Protein AF-A0A960K3B7-F1 (afdb_monomer_lite)

Secondary structure (DSSP, 8-state):
--HHHHHHHHHHHHHHHHHHHHHHHHTT--S---PPP------------PPP---PPPPPPHHHHHHHHHHHHHHHTTPPPPSSPSS--SSPEEEEEEE--SSSPPEEEEEEESSHHHHHHHHHHHHHHHS-HHHHHHPPEEEEEEEEEPPPEE--TTS-----TTT-EEEEGGGTEEE-HHHHHHTT-B-TTS-B-HHHHHHHHHHTT-------S-TT-TT-EEEEEEEEEEEE-GGG-EEEEETTEE--SS--HHHHHHHHHHHHHHHHHH----

Foldseek 3Di:
DDPVVVVVVVVVVVVVVVVVVVVVVVVVPPPDDDDDDDDDDDPDPPPPPPADPPPFAPDQDQVRLLVLLVQLLCVLVVHDQDPDFDPFAPDKKKKWKWWDDDPDHIQIFIAIDSGPSRRSNRRSVVVSVPDDPVSSVPTWIKMWTWRDKADKDAQAQVLADPDPLLFWWKQQVVQRDIGDSCRCVVLVLAPPRRHGDVVSVVVSCVRNVPPRRPPDPGSSHHGRIMIIIGTFMWIQDPPSGIFTDDSNHGPDPDCDPVNVVVVVVVVVVVCVVPDDPD

Radius of gyration: 21.32 Å; chains: 1; bounding box: 54×49×57 Å

Sequence (278 aa):
MNRAQKRRLLVVVGAIFGLLVAARHIALRSQGPRFPGTSKSLAGSVSSAAPGPGELRPELTRERQTALLAAARAMLQGGPAPGPPSEESRDKELVFVSLSRLESTALVSRGEGKSLEGAIAAAVGELARRASPEEINRGLLKIDVLAWRGPMERFDAHGKSTIDRSLDGVELPDANLELLPEEILSRRLVDETGDLQSGRLRRYLEEGGRPVRQLRGNPSRSGSPFRRLRFVSFAEGLGGQAVRLYRGNPLEPEISTEALLAASQAGGDYLVRHQRSD

pLDDT: mean 79.07, std 20.34, range [32.47, 97.69]

Structure (mmCIF, N/CA/C/O backbone):
data_AF-A0A960K3B7-F1
#
_entry.id   AF-A0A960K3B7-F1
#
loop_
_atom_site.group_PDB
_atom_site.id
_atom_site.type_symbol
_atom_site.label_atom_id
_atom_site.label_alt_id
_atom_site.label_comp_id
_atom_site.label_asym_id
_atom_site.label_entity_id
_atom_site.label_seq_id
_atom_site.pdbx_PDB_ins_code
_atom_site.Cartn_x
_atom_site.Cartn_y
_atom_site.Cartn_z
_atom_site.occupancy
_atom_site.B_iso_or_equiv
_atom_site.auth_seq_id
_atom_site.auth_comp_id
_atom_site.auth_asym_id
_atom_site.auth_atom_id
_atom_site.pdbx_PDB_model_num
ATOM 1 N N . MET A 1 1 ? -35.407 -2.381 13.776 1.00 55.03 1 MET A N 1
ATOM 2 C CA . MET A 1 1 ? -34.202 -3.243 13.735 1.00 55.03 1 MET A CA 1
ATOM 3 C C . MET A 1 1 ? -33.279 -2.869 14.889 1.00 55.03 1 MET A C 1
ATOM 5 O O . MET A 1 1 ? -32.870 -1.712 14.964 1.00 55.03 1 MET A O 1
ATOM 9 N N . ASN A 1 2 ? -33.014 -3.789 15.823 1.00 66.12 2 ASN A N 1
ATOM 10 C CA . ASN A 1 2 ? -32.248 -3.466 17.037 1.00 66.12 2 ASN A CA 1
ATOM 11 C C . ASN A 1 2 ? -30.727 -3.363 16.748 1.00 66.12 2 ASN A C 1
ATOM 13 O O . ASN A 1 2 ? -30.253 -3.793 15.693 1.00 66.12 2 ASN A O 1
ATOM 17 N N . ARG A 1 3 ? -29.945 -2.783 17.675 1.00 58.53 3 ARG A N 1
ATOM 18 C CA . ARG A 1 3 ? -28.487 -2.576 17.511 1.00 58.53 3 ARG A CA 1
ATOM 19 C C . ARG A 1 3 ? -27.702 -3.865 17.206 1.00 58.53 3 ARG A C 1
ATOM 21 O O . ARG A 1 3 ? -26.745 -3.806 16.439 1.00 58.53 3 ARG A O 1
ATOM 28 N N . ALA A 1 4 ? -28.110 -5.015 17.738 1.00 52.84 4 ALA A N 1
ATOM 29 C CA . ALA A 1 4 ? -27.494 -6.311 17.453 1.00 52.84 4 ALA A CA 1
ATOM 30 C C . ALA A 1 4 ? -27.799 -6.798 16.023 1.00 52.84 4 ALA A C 1
ATOM 32 O O . ALA A 1 4 ? -26.915 -7.328 15.355 1.00 52.84 4 ALA A O 1
ATOM 33 N N . GLN A 1 5 ? -29.005 -6.536 15.508 1.00 46.25 5 GLN A N 1
ATOM 34 C CA . GLN A 1 5 ? -29.361 -6.828 14.113 1.00 46.25 5 GLN A CA 1
ATOM 35 C C . GLN A 1 5 ? -28.619 -5.910 13.126 1.00 46.25 5 GLN A C 1
ATOM 37 O O . GLN A 1 5 ? -28.144 -6.386 12.100 1.00 46.25 5 GLN A O 1
ATOM 42 N N . LYS A 1 6 ? -28.420 -4.623 13.462 1.00 48.81 6 LYS A N 1
ATOM 43 C CA . LYS A 1 6 ? -27.576 -3.705 12.667 1.00 48.81 6 LYS A CA 1
ATOM 44 C C . LYS A 1 6 ? -26.113 -4.154 12.611 1.00 48.81 6 LYS A C 1
ATOM 46 O O . LYS A 1 6 ? -25.511 -4.085 11.547 1.00 48.81 6 LYS A O 1
ATOM 51 N N . ARG A 1 7 ? -25.555 -4.654 13.721 1.00 48.31 7 ARG A N 1
ATOM 52 C CA . ARG A 1 7 ? -24.179 -5.182 13.754 1.00 48.31 7 ARG A CA 1
ATOM 53 C C . ARG A 1 7 ? -24.027 -6.475 12.952 1.00 48.31 7 ARG A C 1
ATOM 55 O O . ARG A 1 7 ? -23.064 -6.594 12.208 1.00 48.31 7 ARG A O 1
ATOM 62 N N . ARG A 1 8 ? -24.989 -7.402 13.030 1.00 42.69 8 ARG A N 1
ATOM 63 C CA . ARG A 1 8 ? -24.980 -8.625 12.205 1.00 42.69 8 ARG A CA 1
ATOM 64 C C . ARG A 1 8 ? -25.127 -8.321 10.709 1.00 42.69 8 ARG A C 1
ATOM 66 O O . ARG A 1 8 ? -24.427 -8.928 9.910 1.00 42.69 8 ARG A O 1
ATOM 73 N N . LEU A 1 9 ? -25.952 -7.338 10.338 1.00 36.31 9 LEU A N 1
ATOM 74 C CA . LEU A 1 9 ? -26.096 -6.910 8.943 1.00 36.31 9 LEU A CA 1
ATOM 75 C C . LEU A 1 9 ? -24.816 -6.241 8.406 1.00 36.31 9 LEU A C 1
ATOM 77 O O . LEU A 1 9 ? -24.422 -6.517 7.280 1.00 36.31 9 LEU A O 1
ATOM 81 N N . LEU A 1 10 ? -24.118 -5.435 9.218 1.00 41.84 10 LEU A N 1
ATOM 82 C CA . LEU A 1 10 ? -22.834 -4.833 8.826 1.00 41.84 10 LEU A CA 1
ATOM 83 C C . LEU A 1 10 ? -21.730 -5.887 8.607 1.00 41.84 10 LEU A C 1
ATOM 85 O O . LEU A 1 10 ? -20.922 -5.746 7.695 1.00 41.84 10 LEU A O 1
ATOM 89 N N . VAL A 1 11 ? -21.717 -6.953 9.418 1.00 43.09 11 VAL A N 1
ATOM 90 C CA . VAL A 1 11 ? -20.747 -8.061 9.311 1.00 43.09 11 VAL A CA 1
ATOM 91 C C . VAL A 1 11 ? -20.978 -8.891 8.044 1.00 43.09 11 VAL A C 1
ATOM 93 O O . VAL A 1 11 ? -20.020 -9.223 7.350 1.00 43.09 11 VAL A O 1
ATOM 96 N N . VAL A 1 12 ? -22.238 -9.165 7.690 1.00 38.00 12 VAL A N 1
ATOM 97 C CA . VAL A 1 12 ? -22.582 -9.878 6.447 1.00 38.00 12 VAL A CA 1
ATOM 98 C C . VAL A 1 12 ? -22.258 -9.025 5.214 1.00 38.00 12 VAL A C 1
ATOM 100 O O . VAL A 1 12 ? -21.708 -9.540 4.247 1.00 38.00 12 VAL A O 1
ATOM 103 N N . VAL A 1 13 ? -22.497 -7.710 5.261 1.00 40.38 13 VAL A N 1
ATOM 104 C CA . VAL A 1 13 ? -22.150 -6.796 4.157 1.00 40.38 13 VAL A CA 1
ATOM 105 C C . VAL A 1 13 ? -20.632 -6.645 3.994 1.00 40.38 13 VAL A C 1
ATOM 107 O O . VAL A 1 13 ? -20.163 -6.611 2.862 1.00 40.38 13 VAL A O 1
ATOM 110 N N . GLY A 1 14 ? -19.850 -6.633 5.081 1.00 36.66 14 GLY A N 1
ATOM 111 C CA . GLY A 1 14 ? -18.381 -6.563 5.029 1.00 36.66 14 GLY A CA 1
ATOM 112 C C . GLY A 1 14 ? -17.718 -7.814 4.436 1.00 36.66 14 GLY A C 1
ATOM 113 O O . GLY A 1 14 ? -16.828 -7.693 3.595 1.00 36.66 14 GLY A O 1
ATOM 114 N N . ALA A 1 15 ? -18.195 -9.012 4.797 1.00 37.97 15 ALA A N 1
ATOM 115 C CA . ALA A 1 15 ? -17.719 -10.272 4.214 1.00 37.97 15 ALA A CA 1
ATOM 116 C C . ALA A 1 15 ? -18.119 -10.416 2.731 1.00 37.97 15 ALA A C 1
ATOM 118 O O . ALA A 1 15 ? -17.329 -10.876 1.908 1.00 37.97 15 ALA A O 1
ATOM 119 N N . ILE A 1 16 ? -19.314 -9.940 2.362 1.00 39.06 16 ILE A N 1
ATOM 120 C CA . ILE A 1 16 ? -19.772 -9.890 0.967 1.00 39.06 16 ILE A CA 1
ATOM 121 C C . ILE A 1 16 ? -19.005 -8.825 0.158 1.00 39.06 16 ILE A C 1
ATOM 123 O O . ILE A 1 16 ? -18.795 -9.022 -1.035 1.00 39.06 16 ILE A O 1
ATOM 127 N N . PHE A 1 17 ? -18.515 -7.740 0.770 1.00 40.12 17 PHE A N 1
ATOM 128 C CA . PHE A 1 17 ? -17.719 -6.713 0.079 1.00 40.12 17 PHE A CA 1
ATOM 129 C C . PHE A 1 17 ? -16.316 -7.202 -0.309 1.00 40.12 17 PHE A C 1
ATOM 131 O O . PHE A 1 17 ? -15.866 -6.923 -1.421 1.00 40.12 17 PHE A O 1
ATOM 138 N N . GLY A 1 18 ? -15.660 -7.996 0.550 1.00 38.72 18 GLY A N 1
ATOM 139 C CA . GLY A 1 18 ? -14.419 -8.700 0.195 1.00 38.72 18 GLY A CA 1
ATOM 140 C C . GLY A 1 18 ? -14.616 -9.666 -0.982 1.00 38.72 18 GLY A C 1
ATOM 141 O O . GLY A 1 18 ? -13.782 -9.729 -1.884 1.00 38.72 18 GLY A O 1
ATOM 142 N N . LEU A 1 19 ? -15.778 -10.330 -1.038 1.00 37.44 19 LEU A N 1
ATOM 143 C CA . LEU A 1 19 ? -16.153 -11.216 -2.143 1.00 37.44 19 LEU A CA 1
ATOM 144 C C . LEU A 1 19 ? -16.575 -10.462 -3.422 1.00 37.44 19 LEU A C 1
ATOM 146 O O . LEU A 1 19 ? -16.294 -10.927 -4.521 1.00 37.44 19 LEU A O 1
ATOM 150 N N . LEU A 1 20 ? -17.228 -9.297 -3.322 1.00 35.88 20 LEU A N 1
ATOM 151 C CA . LEU A 1 20 ? -17.727 -8.524 -4.473 1.00 35.88 20 LEU A CA 1
ATOM 152 C C . LEU A 1 20 ? -16.627 -7.747 -5.203 1.00 35.88 20 LEU A C 1
ATOM 154 O O . LEU A 1 20 ? -16.689 -7.621 -6.428 1.00 35.88 20 LEU A O 1
ATOM 158 N N . VAL A 1 21 ? -15.596 -7.280 -4.491 1.00 41.66 21 VAL A N 1
ATOM 159 C CA . VAL A 1 21 ? -14.399 -6.699 -5.124 1.00 41.66 21 VAL A CA 1
ATOM 160 C C . VAL A 1 21 ? -13.637 -7.772 -5.922 1.00 41.66 21 VAL A C 1
ATOM 162 O O . VAL A 1 21 ? -13.130 -7.479 -7.005 1.00 41.66 21 VAL A O 1
ATOM 165 N N . ALA A 1 22 ? -13.662 -9.035 -5.477 1.00 40.03 22 ALA A N 1
ATOM 166 C CA . ALA A 1 22 ? -13.150 -10.172 -6.244 1.00 40.03 22 ALA A CA 1
ATOM 167 C C . ALA A 1 22 ? -14.099 -10.611 -7.388 1.00 40.03 22 ALA A C 1
ATOM 169 O O . ALA A 1 22 ? -13.647 -10.874 -8.505 1.00 40.03 22 ALA A O 1
ATOM 170 N N . ALA A 1 23 ? -15.420 -10.628 -7.172 1.00 34.97 23 ALA A N 1
ATOM 171 C CA . ALA A 1 23 ? -16.406 -11.124 -8.142 1.00 34.97 23 ALA A CA 1
ATOM 172 C C . ALA A 1 23 ? -16.671 -10.166 -9.320 1.00 34.97 23 ALA A C 1
ATOM 174 O O . ALA A 1 23 ? -16.889 -10.622 -10.447 1.00 34.97 23 ALA A O 1
ATOM 175 N N . ARG A 1 24 ? -16.574 -8.839 -9.126 1.00 35.66 24 ARG A N 1
ATOM 176 C CA . ARG A 1 24 ? -16.707 -7.862 -10.229 1.00 35.66 24 ARG A CA 1
ATOM 177 C C . ARG A 1 24 ? -15.570 -7.982 -11.256 1.00 35.66 24 ARG A C 1
ATOM 179 O O . ARG A 1 24 ? -15.756 -7.619 -12.416 1.00 35.66 24 ARG A O 1
ATOM 186 N N . HIS A 1 25 ? -14.426 -8.553 -10.871 1.00 41.19 25 HIS A N 1
ATOM 187 C CA . HIS A 1 25 ? -13.336 -8.873 -11.796 1.00 41.19 25 HIS A CA 1
ATOM 188 C C . HIS A 1 25 ? -13.533 -10.186 -12.571 1.00 41.19 25 HIS A C 1
ATOM 190 O O . HIS A 1 25 ? -12.964 -10.325 -13.655 1.00 41.19 25 HIS A O 1
ATOM 196 N N . ILE A 1 26 ? -14.367 -11.107 -12.079 1.00 40.50 26 ILE A N 1
ATOM 197 C CA . ILE A 1 26 ? -14.661 -12.388 -12.743 1.00 40.50 26 ILE A CA 1
ATOM 198 C C . ILE A 1 26 ? -15.791 -12.227 -13.779 1.00 40.50 26 ILE A C 1
ATOM 200 O O . ILE A 1 26 ? -15.719 -12.802 -14.864 1.00 40.50 26 ILE A O 1
ATOM 204 N N . ALA A 1 27 ? -16.784 -11.370 -13.517 1.00 32.47 27 ALA A N 1
ATOM 205 C CA . ALA A 1 27 ? -17.956 -11.200 -14.388 1.00 32.47 27 ALA A CA 1
ATOM 206 C C . ALA A 1 27 ? -17.693 -10.473 -15.731 1.00 32.47 27 ALA A C 1
ATOM 208 O O . ALA A 1 27 ? -18.547 -10.489 -16.611 1.00 32.47 27 ALA A O 1
ATOM 209 N N . LEU A 1 28 ? -16.514 -9.872 -15.935 1.00 37.41 28 LEU A N 1
ATOM 210 C CA . LEU A 1 28 ? -16.134 -9.196 -17.192 1.00 37.41 28 LEU A CA 1
ATOM 211 C C . LEU A 1 28 ? -15.328 -10.088 -18.164 1.00 37.41 28 LEU A C 1
ATOM 213 O O . LEU A 1 28 ? -14.715 -9.577 -19.100 1.00 37.41 28 LEU A O 1
ATOM 217 N N . ARG A 1 29 ? -15.307 -11.414 -17.960 1.00 44.06 29 ARG A N 1
ATOM 218 C CA . ARG A 1 29 ? -14.532 -12.377 -18.776 1.00 44.06 29 ARG A CA 1
ATOM 219 C C . ARG A 1 29 ? -15.359 -13.366 -19.617 1.00 44.06 29 ARG A C 1
ATOM 221 O O . ARG A 1 29 ? -14.792 -14.318 -20.138 1.00 44.06 29 ARG A O 1
ATOM 228 N N . SER A 1 30 ? -16.658 -13.147 -19.826 1.00 36.25 30 SER A N 1
ATOM 229 C CA . SER A 1 30 ? -17.507 -14.081 -20.597 1.00 36.25 30 SER A CA 1
ATOM 230 C C . SER A 1 30 ? -17.520 -13.886 -22.123 1.00 36.25 30 SER A C 1
ATOM 232 O O . SER A 1 30 ? -18.316 -14.525 -22.805 1.00 36.25 30 SER A O 1
ATOM 234 N N . GLN A 1 31 ? -16.622 -13.083 -22.701 1.00 37.97 31 GLN A N 1
ATOM 235 C CA . GLN A 1 31 ? -16.378 -13.104 -24.149 1.00 37.97 31 GLN A CA 1
ATOM 236 C C . GLN A 1 31 ? -15.000 -13.704 -24.425 1.00 37.97 31 GLN A C 1
ATOM 238 O O . GLN A 1 31 ? -13.977 -13.023 -24.384 1.00 37.97 31 GLN A O 1
ATOM 243 N N . GLY A 1 32 ? -14.987 -15.022 -24.635 1.00 37.00 32 GLY A N 1
ATOM 244 C CA . GLY A 1 32 ? -13.781 -15.773 -24.960 1.00 37.00 32 GLY A CA 1
ATOM 245 C C . GLY A 1 32 ? -13.242 -15.391 -26.345 1.00 37.00 32 GLY A C 1
ATOM 246 O O . GLY A 1 32 ? -14.011 -15.379 -27.309 1.00 37.00 32 GLY A O 1
ATOM 247 N N . PRO A 1 33 ? -11.940 -15.102 -26.491 1.00 39.31 33 PRO A N 1
ATOM 248 C CA . PRO A 1 33 ? -11.332 -14.996 -27.806 1.00 39.31 33 PRO A CA 1
ATOM 249 C C . PRO A 1 33 ? -11.226 -16.391 -28.439 1.00 39.31 33 PRO A C 1
ATOM 251 O O . PRO A 1 33 ? -10.745 -17.343 -27.823 1.00 39.31 33 PRO A O 1
ATOM 254 N N . ARG A 1 34 ? -11.665 -16.509 -29.697 1.00 42.19 34 ARG A N 1
ATOM 255 C CA . ARG A 1 34 ? -11.316 -17.641 -30.564 1.00 42.19 34 ARG A CA 1
ATOM 256 C C . ARG A 1 34 ? -9.827 -17.529 -30.893 1.00 42.19 34 ARG A C 1
ATOM 258 O O . ARG A 1 34 ? -9.431 -16.604 -31.596 1.00 42.19 34 ARG A O 1
ATOM 265 N N . PHE A 1 35 ? -9.015 -18.452 -30.388 1.00 37.59 35 PHE A N 1
ATOM 266 C CA . PHE A 1 35 ? -7.605 -18.565 -30.755 1.00 37.59 35 PHE A CA 1
ATOM 267 C C . PHE A 1 35 ? -7.469 -19.382 -32.049 1.00 37.59 35 PHE A C 1
ATOM 269 O O . PHE A 1 35 ? -7.794 -20.571 -32.032 1.00 37.59 35 PHE A O 1
ATOM 276 N N . PRO A 1 36 ? -6.975 -18.817 -33.166 1.00 43.59 36 PRO A N 1
ATOM 277 C CA . PRO A 1 36 ? -6.388 -19.631 -34.216 1.00 43.59 36 PRO A CA 1
ATOM 278 C C . PRO A 1 36 ? -5.021 -20.126 -33.727 1.00 43.59 36 PRO A C 1
ATOM 280 O O . PRO A 1 36 ? -4.175 -19.351 -33.277 1.00 43.59 36 PRO A O 1
ATOM 283 N N . GLY A 1 37 ? -4.842 -21.444 -33.751 1.00 47.22 37 GLY A N 1
ATOM 284 C CA . GLY A 1 37 ? -3.639 -22.101 -33.270 1.00 47.22 37 GLY A CA 1
ATOM 285 C C . GLY A 1 37 ? -2.428 -21.854 -34.164 1.00 47.22 37 GLY A C 1
ATOM 286 O O . GLY A 1 37 ? -2.494 -22.064 -35.366 1.00 47.22 37 GLY A O 1
ATOM 287 N N . THR A 1 38 ? -1.309 -21.508 -33.529 1.00 40.00 38 THR A N 1
ATOM 288 C CA . THR A 1 38 ? 0.027 -22.038 -33.840 1.00 40.00 38 THR A CA 1
ATOM 289 C C . THR A 1 38 ? 0.879 -21.895 -32.578 1.00 40.00 38 THR A C 1
ATOM 291 O O . THR A 1 38 ? 1.380 -20.812 -32.275 1.00 40.00 38 THR A O 1
ATOM 294 N N . SER A 1 39 ? 1.022 -22.974 -31.807 1.00 37.66 39 SER A N 1
ATOM 295 C CA . SER A 1 39 ? 1.924 -23.028 -30.656 1.00 37.66 39 SER A CA 1
ATOM 296 C C . SER A 1 39 ? 3.370 -23.134 -31.147 1.00 37.66 39 SER A C 1
ATOM 298 O O . SER A 1 39 ? 3.862 -24.224 -31.433 1.00 37.66 39 SER A O 1
ATOM 300 N N . LYS A 1 40 ? 4.074 -22.004 -31.252 1.00 42.03 40 LYS A N 1
ATOM 301 C CA . LYS A 1 40 ? 5.541 -22.023 -31.239 1.00 42.03 40 LYS A CA 1
ATOM 302 C C . LYS A 1 40 ? 5.980 -22.202 -29.789 1.00 42.03 40 LYS A C 1
ATOM 304 O O . LYS A 1 40 ? 5.694 -21.347 -28.955 1.00 42.03 40 LYS A O 1
ATOM 309 N N . SER A 1 41 ? 6.646 -23.316 -29.488 1.00 39.03 41 SER A N 1
ATOM 310 C CA . SER A 1 41 ? 7.243 -23.562 -28.177 1.00 39.03 41 SER A CA 1
ATOM 311 C C . SER A 1 41 ? 8.369 -22.552 -27.938 1.00 39.03 41 SER A C 1
ATOM 313 O O . SER A 1 41 ? 9.478 -22.702 -28.451 1.00 39.03 41 SER A O 1
ATOM 315 N N . LEU A 1 42 ? 8.087 -21.499 -27.176 1.00 40.69 42 LEU A N 1
ATOM 316 C CA . LEU A 1 42 ? 9.123 -20.647 -26.609 1.00 40.69 42 LEU A CA 1
ATOM 317 C C . LEU A 1 42 ? 9.674 -21.360 -25.374 1.00 40.69 42 LEU A C 1
ATOM 319 O O . LEU A 1 42 ? 9.090 -21.304 -24.295 1.00 40.69 42 LEU A O 1
ATOM 323 N N . ALA A 1 43 ? 10.800 -22.046 -25.556 1.00 34.94 43 ALA A N 1
ATOM 324 C CA . ALA A 1 43 ? 11.664 -22.490 -24.471 1.00 34.94 43 ALA A CA 1
ATOM 325 C C . ALA A 1 43 ? 12.349 -21.260 -23.849 1.00 34.94 43 ALA A C 1
ATOM 327 O O . ALA A 1 43 ? 13.518 -20.981 -24.094 1.00 34.94 43 ALA A O 1
ATOM 328 N N . GLY A 1 44 ? 11.585 -20.467 -23.099 1.00 34.78 44 GLY A N 1
ATOM 329 C CA . GLY A 1 44 ? 12.127 -19.464 -22.193 1.00 34.78 44 GLY A CA 1
ATOM 330 C C . GLY A 1 44 ? 12.356 -20.131 -20.847 1.00 34.78 44 GLY A C 1
ATOM 331 O O . GLY A 1 44 ? 11.389 -20.493 -20.178 1.00 34.78 44 GLY A O 1
ATOM 332 N N . SER A 1 45 ? 13.614 -20.325 -20.451 1.00 32.62 45 SER A N 1
ATOM 333 C CA . SER A 1 45 ? 13.927 -20.713 -19.080 1.00 32.62 45 SER A CA 1
ATOM 334 C C . SER A 1 45 ? 13.498 -19.571 -18.158 1.00 32.62 45 SER A C 1
ATOM 336 O O . SER A 1 45 ? 14.138 -18.525 -18.062 1.00 32.62 45 SER A O 1
ATOM 338 N N . VAL A 1 46 ? 12.359 -19.747 -17.490 1.00 34.66 46 VAL A N 1
ATOM 339 C CA . VAL A 1 46 ? 11.954 -18.869 -16.395 1.00 34.66 46 VAL A CA 1
ATOM 340 C C . VAL A 1 46 ? 12.869 -19.212 -15.228 1.00 34.66 46 VAL A C 1
ATOM 342 O O . VAL A 1 46 ? 12.597 -20.115 -14.442 1.00 34.66 46 VAL A O 1
ATOM 345 N N . SER A 1 47 ? 14.011 -18.531 -15.158 1.00 33.59 47 SER A N 1
ATOM 346 C CA . SER A 1 47 ? 14.873 -18.567 -13.984 1.00 33.59 47 SER A CA 1
ATOM 347 C C . SER A 1 47 ? 14.149 -17.834 -12.857 1.00 33.59 47 SER A C 1
ATOM 349 O O . SER A 1 47 ? 14.267 -16.618 -12.703 1.00 33.59 47 SER A O 1
ATOM 351 N N . SER A 1 48 ? 13.355 -18.567 -12.073 1.00 40.28 48 SER A N 1
ATOM 352 C CA . SER A 1 48 ?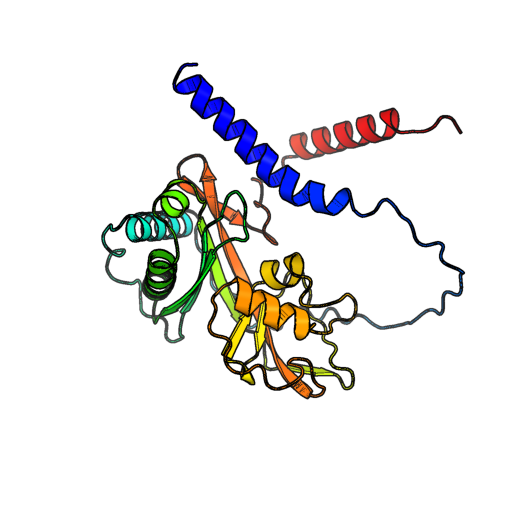 12.879 -18.113 -10.768 1.00 40.28 48 SER A CA 1
ATOM 353 C C . SER A 1 48 ? 14.054 -18.164 -9.790 1.00 40.28 48 SER A C 1
ATOM 355 O O . SER A 1 48 ? 14.098 -18.999 -8.886 1.00 40.28 48 SER A O 1
ATOM 357 N N . ALA A 1 49 ? 15.064 -17.322 -10.005 1.00 41.16 49 ALA A N 1
ATOM 358 C CA . ALA A 1 49 ? 16.122 -17.157 -9.027 1.00 41.16 49 ALA A CA 1
ATOM 359 C C . ALA A 1 49 ? 15.459 -16.679 -7.730 1.00 41.16 49 ALA A C 1
ATOM 361 O O . ALA A 1 49 ? 14.899 -15.579 -7.671 1.00 41.16 49 ALA A O 1
ATOM 362 N N . ALA A 1 50 ? 15.462 -17.548 -6.716 1.00 42.47 50 ALA A N 1
ATOM 363 C CA . ALA A 1 50 ? 15.070 -17.181 -5.369 1.00 42.47 50 ALA A CA 1
ATOM 364 C C . ALA A 1 50 ? 15.849 -15.910 -4.987 1.00 42.47 50 ALA A C 1
ATOM 366 O O . ALA A 1 50 ? 17.031 -15.802 -5.331 1.00 42.47 50 ALA A O 1
ATOM 367 N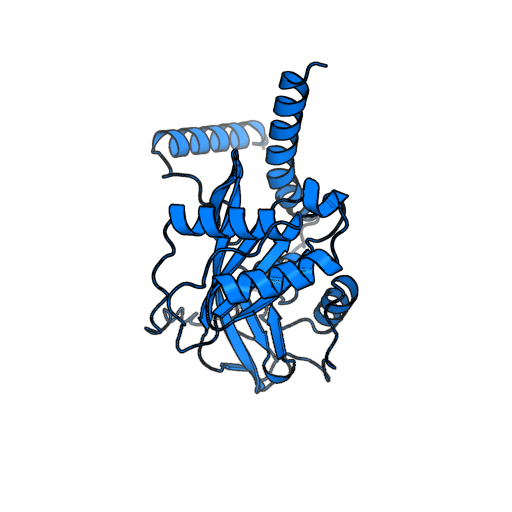 N . PRO A 1 51 ? 15.200 -14.919 -4.355 1.00 47.91 51 PRO A N 1
ATOM 368 C CA . PRO A 1 51 ? 15.880 -13.693 -3.963 1.00 47.91 51 PRO A CA 1
ATOM 369 C C . PRO A 1 51 ? 17.133 -14.056 -3.162 1.00 47.91 51 PRO A C 1
ATOM 371 O O . PRO A 1 51 ? 17.071 -14.881 -2.250 1.00 47.91 51 PRO A O 1
ATOM 374 N N . GLY A 1 52 ? 18.268 -13.455 -3.527 1.00 46.97 52 GLY A N 1
ATOM 375 C CA . GLY A 1 52 ? 19.480 -13.542 -2.719 1.00 46.97 52 GLY A CA 1
ATOM 376 C C . GLY A 1 52 ? 19.203 -13.073 -1.283 1.00 46.97 52 GLY A C 1
ATOM 377 O O . GLY A 1 52 ? 18.203 -12.386 -1.050 1.00 46.97 52 GLY A O 1
ATOM 378 N N . PRO A 1 53 ? 20.070 -13.422 -0.322 1.00 43.78 53 PRO A N 1
ATOM 379 C CA . PRO A 1 53 ? 19.862 -13.201 1.105 1.00 43.78 53 PRO A CA 1
ATOM 380 C C . PRO A 1 53 ? 20.061 -11.723 1.477 1.00 43.78 53 PRO A C 1
ATOM 382 O O . PRO A 1 53 ? 20.929 -11.373 2.266 1.00 43.78 53 PRO A O 1
ATOM 385 N N . GLY A 1 54 ? 19.273 -10.821 0.892 1.00 55.72 54 GLY A N 1
ATOM 386 C CA . GLY A 1 54 ? 18.935 -9.594 1.594 1.00 55.72 54 GLY A CA 1
ATOM 387 C C . GLY A 1 54 ? 18.079 -10.026 2.772 1.00 55.72 54 GLY A C 1
ATOM 388 O O . GLY A 1 54 ? 17.024 -10.620 2.548 1.00 55.72 54 GLY A O 1
ATOM 389 N N . GLU A 1 55 ? 18.569 -9.819 3.993 1.00 59.44 55 GLU A N 1
ATOM 390 C CA . GLU A 1 55 ? 17.866 -10.207 5.213 1.00 59.44 55 GLU A CA 1
ATOM 391 C C . GLU A 1 55 ? 16.450 -9.633 5.168 1.00 59.44 55 GLU A C 1
ATOM 393 O O . GLU A 1 55 ? 16.237 -8.420 5.215 1.00 59.44 55 GLU A O 1
ATOM 398 N N . LEU A 1 56 ? 15.468 -10.521 4.986 1.00 65.94 56 LEU A N 1
ATOM 399 C CA . LEU A 1 56 ? 14.073 -10.161 5.161 1.00 65.94 56 LEU A CA 1
ATOM 400 C C . LEU A 1 56 ? 13.946 -9.632 6.580 1.00 65.94 56 LEU A C 1
ATOM 402 O O . LEU A 1 56 ? 14.415 -10.272 7.525 1.00 65.94 56 LEU A O 1
ATOM 406 N N . ARG A 1 57 ? 13.326 -8.460 6.717 1.00 73.19 57 ARG A N 1
ATOM 407 C CA . ARG A 1 57 ? 13.078 -7.870 8.028 1.00 73.19 57 ARG A CA 1
ATOM 408 C C . ARG A 1 57 ? 12.482 -8.926 8.975 1.00 73.19 57 ARG A C 1
ATOM 410 O O . ARG A 1 57 ? 11.585 -9.658 8.540 1.00 73.19 57 ARG A O 1
ATOM 417 N N . PRO A 1 58 ? 12.917 -8.977 10.251 1.00 71.00 58 PRO A N 1
ATOM 418 C CA . PRO A 1 58 ? 12.283 -9.818 11.254 1.00 71.00 58 PRO A CA 1
ATOM 419 C C . PRO A 1 58 ? 10.768 -9.633 11.234 1.00 71.00 58 PRO A C 1
ATOM 421 O O . PRO A 1 58 ? 10.258 -8.512 11.128 1.00 71.00 58 PRO A O 1
ATOM 424 N N . GLU A 1 59 ? 10.052 -10.747 11.300 1.00 80.75 59 GLU A N 1
ATOM 425 C CA . GLU A 1 59 ? 8.602 -10.754 11.210 1.00 80.75 59 GLU A CA 1
ATOM 426 C C . GLU A 1 59 ? 7.988 -9.968 12.380 1.00 80.75 59 GLU A C 1
ATOM 428 O O . GLU A 1 59 ? 8.298 -10.202 13.548 1.00 80.75 59 GLU A O 1
ATOM 433 N N . LEU A 1 60 ? 7.116 -9.004 12.071 1.00 89.25 60 LEU A N 1
ATOM 434 C CA . LEU A 1 60 ? 6.384 -8.258 13.095 1.00 89.25 60 LEU A CA 1
ATOM 435 C C . LEU A 1 60 ? 5.407 -9.204 13.798 1.00 89.25 60 LEU A C 1
ATOM 437 O O . LEU A 1 60 ? 4.544 -9.780 13.132 1.00 89.25 60 LEU A O 1
ATOM 441 N N . THR A 1 61 ? 5.487 -9.314 15.127 1.00 91.62 61 THR A N 1
ATOM 442 C CA . THR A 1 61 ? 4.533 -10.124 15.900 1.00 91.62 61 THR A CA 1
ATOM 443 C C . THR A 1 61 ? 3.107 -9.589 15.759 1.00 91.62 61 THR A C 1
ATOM 445 O O . THR A 1 61 ? 2.885 -8.409 15.463 1.00 91.62 61 THR A O 1
ATOM 448 N N . ARG A 1 62 ? 2.108 -10.446 15.987 1.00 90.44 62 ARG A N 1
ATOM 449 C CA . ARG A 1 62 ? 0.693 -10.067 15.861 1.00 90.44 62 ARG A CA 1
ATOM 450 C C . ARG A 1 62 ? 0.296 -8.972 16.854 1.00 90.44 62 ARG A C 1
ATOM 452 O O . ARG A 1 62 ? -0.467 -8.069 16.506 1.00 90.44 62 ARG A O 1
ATOM 459 N N . GLU A 1 63 ? 0.832 -9.024 18.068 1.00 92.38 63 GLU A N 1
ATOM 460 C CA . GLU A 1 63 ? 0.616 -8.025 19.119 1.00 92.38 63 GLU A CA 1
ATOM 461 C C . GLU A 1 63 ? 1.134 -6.667 18.651 1.00 92.38 63 GLU A C 1
ATOM 463 O O . GLU A 1 63 ? 0.438 -5.655 18.755 1.00 92.38 63 GLU A O 1
ATOM 468 N N . ARG A 1 64 ? 2.330 -6.654 18.048 1.00 93.12 64 ARG A N 1
ATOM 469 C CA . ARG A 1 64 ? 2.938 -5.440 17.512 1.00 93.12 64 ARG A CA 1
ATOM 470 C C . ARG A 1 64 ? 2.146 -4.882 16.335 1.00 93.12 64 ARG A C 1
ATOM 472 O O . ARG A 1 64 ? 1.864 -3.690 16.322 1.00 93.12 64 ARG A O 1
ATOM 479 N N . GLN A 1 65 ? 1.739 -5.719 15.382 1.00 94.62 65 GLN A N 1
ATOM 480 C CA . GLN A 1 65 ? 0.883 -5.303 14.261 1.00 94.62 65 GLN A CA 1
ATOM 481 C C . GLN A 1 65 ? -0.431 -4.679 14.756 1.00 94.62 65 GLN A C 1
ATOM 483 O O . GLN A 1 65 ? -0.847 -3.625 14.274 1.00 94.62 65 GLN A O 1
ATOM 488 N N . THR A 1 66 ? -1.056 -5.296 15.762 1.00 94.69 66 THR A N 1
ATOM 489 C CA . THR A 1 66 ? -2.306 -4.812 16.367 1.00 94.69 66 THR A CA 1
ATOM 490 C C . THR A 1 66 ? -2.102 -3.464 17.057 1.00 94.69 66 THR A C 1
ATOM 492 O O . THR A 1 66 ? -2.897 -2.548 16.856 1.00 94.69 66 THR A O 1
ATOM 495 N N . ALA A 1 67 ? -1.004 -3.298 17.801 1.00 94.44 67 ALA A N 1
ATOM 496 C CA . ALA A 1 67 ? -0.658 -2.027 18.433 1.00 94.44 67 ALA A CA 1
ATOM 497 C C . ALA A 1 67 ? -0.431 -0.903 17.406 1.00 94.44 67 ALA A C 1
ATOM 499 O O . ALA A 1 67 ? -0.897 0.217 17.608 1.00 94.44 67 ALA A O 1
ATOM 500 N N . LEU A 1 68 ? 0.234 -1.199 16.283 1.00 95.00 68 LEU A N 1
ATOM 501 C CA . LEU A 1 68 ? 0.478 -0.228 15.211 1.00 95.00 68 LEU A CA 1
ATOM 502 C C . LEU A 1 68 ? -0.822 0.197 14.511 1.00 95.00 68 LEU A C 1
ATOM 504 O O . LEU A 1 68 ? -1.007 1.387 14.258 1.00 95.00 68 LEU A O 1
ATOM 508 N N . LEU A 1 69 ? -1.743 -0.739 14.246 1.00 96.38 69 LEU A N 1
ATOM 509 C CA . LEU A 1 69 ? -3.072 -0.411 13.712 1.00 96.38 69 LEU A CA 1
ATOM 510 C C . LEU A 1 69 ? -3.875 0.451 14.687 1.00 96.38 69 LEU A C 1
ATOM 512 O O . LEU A 1 69 ? -4.431 1.470 14.282 1.00 96.38 69 LEU A O 1
ATOM 516 N N . ALA A 1 70 ? -3.903 0.078 15.969 1.00 95.38 70 ALA A N 1
ATOM 517 C CA . ALA A 1 70 ? -4.608 0.836 16.997 1.00 95.38 70 ALA A CA 1
ATOM 518 C C . ALA A 1 70 ? -4.055 2.266 17.129 1.00 95.38 70 ALA A C 1
ATOM 520 O O . ALA A 1 70 ? -4.828 3.221 17.213 1.00 95.38 70 ALA A O 1
ATOM 521 N N . ALA A 1 71 ? -2.730 2.428 17.077 1.00 95.50 71 ALA A N 1
ATOM 522 C CA . ALA A 1 71 ? -2.083 3.735 17.081 1.00 95.50 71 ALA A CA 1
ATOM 523 C C . ALA A 1 71 ? -2.444 4.562 15.838 1.00 95.50 71 ALA A C 1
ATOM 525 O O . ALA A 1 71 ? -2.869 5.709 15.967 1.00 95.50 71 ALA A O 1
ATOM 526 N N . ALA A 1 72 ? -2.340 3.980 14.638 1.00 96.81 72 ALA A N 1
ATOM 527 C CA . ALA A 1 72 ? -2.709 4.656 13.395 1.00 96.81 72 ALA A CA 1
ATOM 528 C C . ALA A 1 72 ? -4.181 5.101 13.401 1.00 96.81 72 ALA A C 1
ATOM 530 O O . ALA A 1 72 ? -4.503 6.223 13.002 1.00 96.81 72 ALA A O 1
ATOM 531 N N . ARG A 1 73 ? -5.072 4.244 13.913 1.00 96.88 73 ARG A N 1
ATOM 532 C CA . ARG A 1 73 ? -6.496 4.537 14.089 1.00 96.88 73 ARG A CA 1
ATOM 533 C C . ARG A 1 73 ? -6.727 5.702 15.045 1.00 96.88 73 ARG A C 1
ATOM 535 O O . ARG A 1 73 ? -7.465 6.621 14.694 1.00 96.88 73 ARG A O 1
ATOM 542 N N . ALA A 1 74 ? -6.096 5.677 16.218 1.00 95.75 74 ALA A N 1
ATOM 543 C CA . ALA A 1 74 ? -6.213 6.743 17.207 1.00 95.75 74 ALA A CA 1
ATOM 544 C C . ALA A 1 74 ? -5.744 8.086 16.630 1.00 95.75 74 ALA A C 1
ATOM 546 O O . ALA A 1 74 ? -6.455 9.081 16.743 1.00 95.75 74 ALA A O 1
ATOM 547 N N . MET A 1 75 ? -4.607 8.101 15.931 1.00 96.56 75 MET A N 1
ATOM 548 C CA . MET A 1 75 ? -4.077 9.297 15.273 1.00 96.56 75 MET A CA 1
ATOM 549 C C . MET A 1 75 ? -5.016 9.858 14.198 1.00 96.56 75 MET A C 1
ATOM 551 O O . MET A 1 75 ? -5.245 11.065 14.156 1.00 96.56 75 MET A O 1
ATOM 555 N N . LEU A 1 76 ? -5.599 9.004 13.348 1.00 96.56 76 LEU A N 1
ATOM 556 C CA . LEU A 1 76 ? -6.588 9.445 12.354 1.00 96.56 76 LEU A CA 1
ATOM 557 C C . LEU A 1 76 ? -7.823 10.079 13.000 1.00 96.56 76 LEU A C 1
ATOM 559 O O . LEU A 1 76 ? -8.441 10.959 12.411 1.00 96.56 76 LEU A O 1
ATOM 563 N N . GLN A 1 77 ? -8.175 9.651 14.211 1.00 96.19 77 GLN A N 1
ATOM 564 C CA . GLN A 1 77 ? -9.285 10.198 14.991 1.00 96.19 77 GLN A CA 1
ATOM 565 C C . GLN A 1 77 ? -8.895 11.442 15.813 1.00 96.19 77 GLN A C 1
ATOM 567 O O . GLN A 1 77 ? -9.684 11.897 16.638 1.00 96.19 77 GLN A O 1
ATOM 572 N N . GLY A 1 78 ? -7.700 12.005 15.596 1.00 95.50 78 GLY A N 1
ATOM 573 C CA . GLY A 1 78 ? -7.199 13.180 16.318 1.00 95.50 78 GLY A CA 1
ATOM 574 C C . GLY A 1 78 ? -6.612 12.869 17.699 1.00 95.50 78 GLY A C 1
ATOM 575 O O . GLY A 1 78 ? -6.346 13.787 18.472 1.00 95.50 78 GLY A O 1
ATOM 576 N N . GLY A 1 79 ? -6.420 11.589 18.022 1.00 94.31 79 GLY A N 1
ATOM 577 C CA . GLY A 1 79 ? -5.719 11.148 19.221 1.00 94.31 79 GLY A CA 1
ATOM 578 C C . GLY A 1 79 ? -4.211 11.425 19.160 1.00 94.31 79 GLY A C 1
ATOM 579 O O . GLY A 1 79 ? -3.675 11.787 18.108 1.00 94.31 79 GLY A O 1
ATOM 580 N N . PRO A 1 80 ? -3.506 11.255 20.292 1.00 89.75 80 PRO A N 1
ATOM 581 C CA . PRO A 1 80 ? -2.065 11.452 20.339 1.00 89.75 80 PRO A CA 1
ATOM 582 C C . PRO A 1 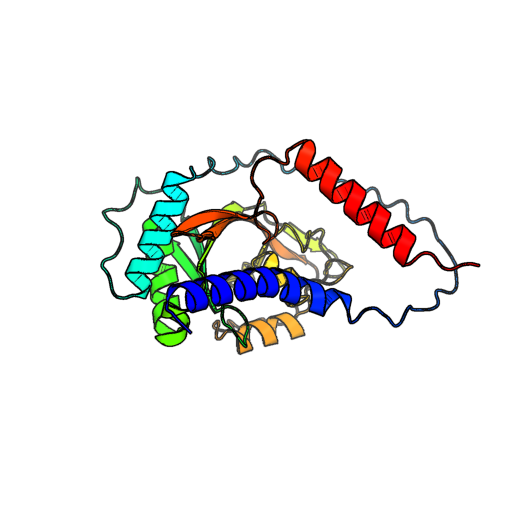80 ? -1.344 10.455 19.425 1.00 89.75 80 PRO A C 1
ATOM 584 O O . PRO A 1 80 ? -1.813 9.336 19.195 1.00 89.75 80 PRO A O 1
ATOM 587 N N . ALA A 1 81 ? -0.172 10.860 18.935 1.00 78.25 81 ALA A N 1
ATOM 588 C CA . ALA A 1 81 ? 0.760 9.932 18.311 1.00 78.25 81 ALA A CA 1
ATOM 589 C C . ALA A 1 81 ? 1.107 8.797 19.294 1.00 78.25 81 ALA A C 1
ATOM 591 O O . ALA A 1 81 ? 1.060 9.016 20.512 1.00 78.25 81 ALA A O 1
ATOM 592 N N . PRO A 1 82 ? 1.445 7.590 18.801 1.00 73.00 82 PRO A N 1
ATOM 593 C CA . PRO A 1 82 ? 1.965 6.537 19.662 1.00 73.00 82 PRO A CA 1
ATOM 594 C C . PRO A 1 82 ? 3.127 7.059 20.515 1.00 73.00 82 PRO A C 1
ATOM 596 O O . PRO A 1 82 ? 3.779 8.044 20.159 1.00 73.00 82 PRO A O 1
ATOM 599 N N . GLY A 1 83 ? 3.352 6.391 21.653 1.00 66.38 83 GLY A N 1
ATOM 600 C CA . GLY A 1 83 ? 4.451 6.683 22.575 1.00 66.38 83 GLY A CA 1
ATOM 601 C C . GLY A 1 83 ? 5.827 6.704 21.892 1.00 66.38 83 GLY A C 1
ATOM 602 O O . GLY A 1 83 ? 5.921 6.475 20.685 1.00 66.38 83 GLY A O 1
ATOM 603 N N . PRO A 1 84 ? 6.902 7.004 22.644 1.00 58.38 84 PRO A N 1
ATOM 604 C CA . PRO A 1 84 ? 8.218 7.243 22.063 1.00 58.38 84 PRO A CA 1
ATOM 605 C C . PRO A 1 84 ? 8.595 6.123 21.084 1.00 58.38 84 PRO A C 1
ATOM 607 O O . PRO A 1 84 ? 8.299 4.956 21.360 1.00 58.38 84 PRO A O 1
ATOM 610 N N . PRO A 1 85 ? 9.188 6.479 19.931 1.00 68.69 85 PRO A N 1
ATOM 611 C CA . PRO A 1 85 ? 9.503 5.514 18.892 1.00 68.69 85 PRO A CA 1
ATOM 612 C C . PRO A 1 85 ? 10.321 4.361 19.477 1.00 68.69 85 PRO A C 1
ATOM 614 O O . PRO A 1 85 ? 11.160 4.580 20.354 1.00 68.69 85 PRO A O 1
ATOM 617 N N . SER A 1 86 ? 10.095 3.141 18.979 1.00 75.12 86 SER A N 1
ATOM 618 C CA . SER A 1 86 ? 11.033 2.042 19.230 1.00 75.12 86 SER A CA 1
ATOM 619 C C . SER A 1 86 ? 12.450 2.441 18.793 1.00 75.12 86 SER A C 1
ATOM 621 O O . SER A 1 86 ? 12.602 3.444 18.090 1.00 75.12 86 SER A O 1
ATOM 623 N N . GLU A 1 87 ? 13.465 1.651 19.169 1.00 79.75 87 GLU A N 1
ATOM 624 C CA . GLU A 1 87 ? 14.863 1.876 18.762 1.00 79.75 87 GLU A CA 1
ATOM 625 C C . GLU A 1 87 ? 14.963 2.397 17.322 1.00 79.75 87 GLU A C 1
ATOM 627 O O . GLU A 1 87 ? 14.355 1.835 16.402 1.00 79.75 87 GLU A O 1
ATOM 632 N N . GLU A 1 88 ? 15.681 3.512 17.145 1.00 81.62 88 GLU A N 1
ATOM 633 C CA . GLU A 1 88 ? 15.872 4.104 15.826 1.00 81.62 88 GLU A CA 1
ATOM 634 C C . GLU A 1 88 ? 16.565 3.082 14.920 1.00 81.62 88 GLU A C 1
ATOM 636 O O . GLU A 1 88 ? 17.643 2.569 15.226 1.00 81.62 88 GLU A O 1
ATOM 641 N N . SER A 1 89 ? 15.943 2.804 13.780 1.00 79.25 89 SER A N 1
ATOM 642 C CA . SER A 1 89 ? 16.577 2.045 12.719 1.00 79.25 89 SER A CA 1
ATOM 643 C C . SER A 1 89 ? 17.684 2.892 12.097 1.00 79.25 89 SER A C 1
ATOM 645 O O . SER A 1 89 ? 17.552 4.108 11.924 1.00 79.25 89 SER A O 1
ATOM 647 N N . ARG A 1 90 ? 18.794 2.240 11.736 1.00 75.38 90 ARG A N 1
ATOM 648 C CA . ARG A 1 90 ? 19.868 2.886 10.966 1.00 75.38 90 ARG A CA 1
ATOM 649 C C . ARG A 1 90 ? 19.376 3.325 9.588 1.00 75.38 90 ARG A C 1
ATOM 651 O O . ARG A 1 90 ? 19.842 4.339 9.072 1.00 75.38 90 ARG A O 1
ATOM 658 N N . ASP A 1 91 ? 18.420 2.585 9.035 1.00 84.62 91 ASP A N 1
ATOM 659 C CA . ASP A 1 91 ? 17.803 2.862 7.747 1.00 84.62 91 ASP A CA 1
ATOM 660 C C . ASP A 1 91 ? 16.433 3.519 7.916 1.00 84.62 91 ASP A C 1
ATOM 662 O O . ASP A 1 91 ? 15.735 3.342 8.915 1.00 84.62 91 ASP A O 1
ATOM 666 N N . LYS A 1 92 ? 16.019 4.287 6.904 1.00 89.12 92 LYS A N 1
ATOM 667 C CA . LYS A 1 92 ? 14.671 4.858 6.886 1.00 89.12 92 LYS A CA 1
ATOM 668 C C . LYS A 1 92 ? 13.637 3.750 6.724 1.00 89.12 92 LYS A C 1
ATOM 670 O O . LYS A 1 92 ? 13.661 2.995 5.754 1.00 89.12 92 LYS A O 1
ATOM 675 N N . GLU A 1 93 ? 12.686 3.738 7.638 1.00 92.94 93 GLU A N 1
ATOM 676 C CA . GLU A 1 93 ? 11.487 2.924 7.582 1.00 92.94 93 GLU A CA 1
ATOM 677 C C . GLU A 1 93 ? 10.523 3.505 6.557 1.00 92.94 93 GLU A C 1
ATOM 679 O O . GLU A 1 93 ? 10.226 4.698 6.606 1.00 92.94 93 GLU A O 1
ATOM 684 N N . LEU A 1 94 ? 10.032 2.668 5.644 1.00 95.31 94 LEU A N 1
ATOM 685 C CA . LEU A 1 94 ? 9.025 3.038 4.654 1.00 95.31 94 LEU A CA 1
ATOM 686 C C . LEU A 1 94 ? 7.733 2.277 4.942 1.00 95.31 94 LEU A C 1
ATOM 688 O O . LEU A 1 94 ? 7.718 1.044 4.978 1.00 95.31 94 LEU A O 1
ATOM 692 N N . VAL A 1 95 ? 6.647 3.024 5.113 1.00 96.75 95 VAL A N 1
ATOM 693 C CA . VAL A 1 95 ? 5.316 2.484 5.385 1.00 96.75 95 VAL A CA 1
ATOM 694 C C . VAL A 1 95 ? 4.297 3.123 4.458 1.00 96.75 95 VAL A C 1
ATOM 696 O O . VAL A 1 95 ? 4.349 4.325 4.192 1.00 96.75 95 VAL A O 1
ATOM 699 N N . PHE A 1 96 ? 3.328 2.330 4.020 1.00 97.19 96 PHE A N 1
ATOM 700 C CA . PHE A 1 96 ? 2.102 2.830 3.419 1.00 97.19 96 PHE A CA 1
ATOM 701 C C . PHE A 1 96 ? 0.933 2.551 4.351 1.00 97.19 96 PHE A C 1
ATOM 703 O O . PHE A 1 96 ? 0.805 1.455 4.895 1.00 97.19 96 PHE A O 1
ATOM 710 N N . VAL A 1 97 ? 0.077 3.552 4.529 1.00 97.31 97 VAL A N 1
ATOM 711 C CA . VAL A 1 97 ? -1.192 3.406 5.244 1.00 97.31 97 VAL A CA 1
ATOM 712 C C . VAL A 1 97 ? -2.306 3.643 4.244 1.00 97.31 97 VAL A C 1
ATOM 714 O O . VAL A 1 97 ? -2.383 4.706 3.623 1.00 97.31 97 VAL A O 1
ATOM 717 N N . SER A 1 98 ? -3.151 2.632 4.084 1.00 96.56 98 SER A N 1
ATOM 718 C CA . SER A 1 98 ? -4.293 2.657 3.183 1.00 96.56 98 SER A CA 1
ATOM 719 C C . SER A 1 98 ? -5.593 2.696 3.982 1.00 96.56 98 SER A C 1
ATOM 721 O O . SER A 1 98 ? -5.769 1.907 4.909 1.00 96.56 98 SER A O 1
ATOM 723 N N . LEU A 1 99 ? -6.517 3.575 3.598 1.00 96.38 99 LEU A N 1
ATOM 724 C CA . LEU A 1 99 ? -7.874 3.660 4.140 1.00 96.38 99 LEU A CA 1
ATOM 725 C C . LEU A 1 99 ? -8.881 3.284 3.054 1.00 96.38 99 LEU A C 1
ATOM 727 O O . LEU A 1 99 ? -8.963 3.943 2.011 1.00 96.38 99 LEU A O 1
ATOM 731 N N . SER A 1 100 ? -9.656 2.227 3.292 1.00 94.19 100 SER A N 1
ATOM 732 C CA . SER A 1 100 ? -10.691 1.788 2.353 1.00 94.19 100 SER A CA 1
ATOM 733 C C . SER A 1 100 ? -11.814 2.822 2.233 1.00 94.19 100 SER A C 1
ATOM 735 O O . SER A 1 100 ? -12.227 3.403 3.238 1.00 94.19 100 SER A O 1
ATOM 737 N N . ARG A 1 101 ? -12.387 2.973 1.036 1.00 90.81 101 ARG A N 1
ATOM 738 C CA . ARG A 1 101 ? -13.555 3.828 0.770 1.00 90.81 101 ARG A CA 1
ATOM 739 C C . ARG A 1 101 ? -14.685 2.990 0.172 1.00 90.81 101 ARG A C 1
ATOM 741 O O . ARG A 1 101 ? -14.415 2.014 -0.520 1.00 90.81 101 ARG A O 1
ATOM 748 N N . LEU A 1 102 ? -15.937 3.349 0.464 1.00 82.62 102 LEU A N 1
ATOM 749 C CA . LEU A 1 102 ? -17.110 2.552 0.068 1.00 82.62 102 LEU A CA 1
ATOM 750 C C . LEU A 1 102 ? -17.363 2.570 -1.447 1.00 82.62 102 LEU A C 1
ATOM 752 O O . LEU A 1 102 ? -17.735 1.550 -2.019 1.00 82.62 102 LEU A O 1
ATOM 756 N N . GLU A 1 103 ? -17.149 3.717 -2.091 1.00 85.50 103 GLU A N 1
ATOM 757 C CA . GLU A 1 103 ? -17.559 3.953 -3.487 1.00 85.50 103 GLU A CA 1
ATOM 758 C C . GLU A 1 103 ? -16.405 4.390 -4.396 1.00 85.50 103 GLU A C 1
ATOM 760 O O . GLU A 1 103 ? -16.599 4.742 -5.557 1.00 85.50 103 GLU A O 1
ATOM 765 N N . SER A 1 104 ? -15.179 4.371 -3.884 1.00 84.50 104 SER A N 1
ATOM 766 C CA . SER A 1 104 ? -14.007 4.842 -4.612 1.00 84.50 104 SER A CA 1
ATOM 767 C C . SER A 1 104 ? -12.777 4.028 -4.248 1.00 84.50 104 SER A C 1
ATOM 769 O O . SER A 1 104 ? -12.791 3.195 -3.344 1.00 84.50 104 SER A O 1
ATOM 771 N N . THR A 1 105 ? -11.665 4.312 -4.917 1.00 84.31 105 THR A N 1
ATOM 772 C CA . THR A 1 105 ? -10.390 3.698 -4.558 1.00 84.31 105 THR A CA 1
ATOM 773 C C . THR A 1 105 ? -9.933 4.121 -3.171 1.00 84.31 105 THR A C 1
ATOM 775 O O . THR A 1 105 ? -10.223 5.238 -2.732 1.00 84.31 105 THR A O 1
ATOM 778 N N . ALA A 1 106 ? -9.213 3.221 -2.499 1.00 90.06 106 ALA A N 1
ATOM 779 C CA . ALA A 1 106 ? -8.610 3.496 -1.205 1.00 90.06 106 ALA A CA 1
ATOM 780 C C . ALA A 1 106 ? -7.703 4.733 -1.278 1.00 90.06 106 ALA A C 1
ATOM 782 O O . ALA A 1 106 ? -7.044 4.978 -2.293 1.00 90.06 106 ALA A O 1
ATOM 783 N N . LEU A 1 107 ? -7.672 5.503 -0.193 1.00 91.56 107 LEU A N 1
ATOM 784 C CA . LEU A 1 107 ? -6.665 6.543 -0.019 1.00 91.56 107 LEU A CA 1
ATOM 785 C C . LEU A 1 107 ? -5.409 5.880 0.514 1.00 91.56 107 LEU A C 1
ATOM 787 O O . LEU A 1 107 ? -5.463 5.216 1.543 1.00 91.56 107 LEU A O 1
ATOM 791 N N . VAL A 1 108 ? -4.299 6.073 -0.184 1.00 92.81 108 VAL A N 1
ATOM 792 C CA . VAL A 1 108 ? -2.990 5.567 0.222 1.00 92.81 108 VAL A CA 1
ATOM 793 C C . VAL A 1 108 ? -2.098 6.763 0.520 1.00 92.81 108 VAL A C 1
ATOM 795 O O . VAL A 1 108 ? -2.029 7.704 -0.282 1.00 92.81 108 VAL A O 1
ATOM 798 N N . SER A 1 109 ? -1.434 6.721 1.669 1.00 94.19 109 SER A N 1
ATOM 799 C CA . SER A 1 109 ? -0.432 7.702 2.080 1.00 94.19 109 SER A CA 1
ATOM 800 C C . SER A 1 109 ? 0.881 7.011 2.405 1.00 94.19 109 SER A C 1
ATOM 802 O O . SER A 1 109 ? 0.899 5.899 2.936 1.00 94.19 109 SER A O 1
ATOM 804 N N . ARG A 1 110 ? 1.981 7.690 2.081 1.00 94.69 110 ARG A N 1
ATOM 805 C CA . ARG A 1 110 ? 3.352 7.211 2.258 1.00 94.69 110 ARG A CA 1
ATOM 806 C C . ARG A 1 110 ? 3.961 7.889 3.474 1.00 94.69 110 ARG A C 1
ATOM 808 O O . ARG A 1 110 ? 3.858 9.100 3.627 1.00 94.69 110 ARG A O 1
ATOM 815 N N . GLY A 1 111 ? 4.651 7.122 4.298 1.00 95.44 111 GLY A N 1
ATOM 816 C CA . GLY A 1 111 ? 5.381 7.632 5.444 1.00 95.44 111 GLY A CA 1
ATOM 817 C C . GLY A 1 111 ? 6.804 7.119 5.456 1.00 95.44 111 GLY A C 1
ATOM 818 O O . GLY A 1 111 ? 7.049 5.941 5.203 1.00 95.44 111 GLY A O 1
ATOM 819 N N . GLU A 1 112 ? 7.733 8.017 5.764 1.00 95.44 112 GLU A N 1
ATOM 820 C CA . GLU A 1 112 ? 9.128 7.679 6.016 1.00 95.44 112 GLU A CA 1
ATOM 821 C C . GLU A 1 112 ? 9.544 8.191 7.388 1.00 95.44 112 GLU A C 1
ATOM 823 O O . GLU A 1 112 ? 9.199 9.311 7.768 1.00 95.44 112 GLU A O 1
ATOM 828 N N . GLY A 1 113 ? 10.311 7.391 8.120 1.00 93.94 113 GLY A N 1
ATOM 829 C CA . GLY A 1 113 ? 10.801 7.762 9.443 1.00 93.94 113 GLY A CA 1
ATOM 830 C C . GLY A 1 113 ? 12.058 6.997 9.826 1.00 93.94 113 GLY A C 1
ATOM 831 O O . GLY A 1 113 ? 12.441 6.042 9.163 1.00 93.94 113 GLY A O 1
ATOM 832 N N . LYS A 1 114 ? 12.709 7.411 10.913 1.00 92.25 114 LYS A N 1
ATOM 833 C CA . LYS A 1 114 ? 13.798 6.631 11.530 1.00 92.25 114 LYS A CA 1
ATOM 834 C C . LYS A 1 114 ? 13.288 5.456 12.372 1.00 92.25 114 LYS A C 1
ATOM 836 O O . LYS A 1 114 ? 14.068 4.674 12.890 1.00 92.25 114 LYS A O 1
ATOM 841 N N . SER A 1 115 ? 11.978 5.358 12.548 1.00 92.94 115 SER A N 1
ATOM 842 C CA . SER A 1 115 ? 11.305 4.293 13.278 1.00 92.94 115 SER A CA 1
ATOM 843 C C . SER A 1 115 ? 9.987 3.968 12.591 1.00 92.94 115 SER A C 1
ATOM 845 O O . SER A 1 115 ? 9.464 4.768 11.802 1.00 92.94 115 SER A O 1
ATOM 847 N N . LEU A 1 116 ? 9.439 2.796 12.906 1.00 93.19 116 LEU A N 1
ATOM 848 C CA . LEU A 1 116 ? 8.188 2.338 12.319 1.00 93.19 116 LEU A CA 1
ATOM 849 C C . LEU A 1 116 ? 7.015 3.230 12.749 1.00 93.19 116 LEU A C 1
ATOM 851 O O . LEU A 1 116 ? 6.195 3.610 11.916 1.00 93.19 116 LEU A O 1
ATOM 855 N N . GLU A 1 117 ? 6.971 3.640 14.019 1.00 94.56 117 GLU A N 1
ATOM 856 C CA . GLU A 1 117 ? 6.001 4.610 14.532 1.00 94.56 117 GLU A CA 1
ATOM 857 C C . GLU A 1 117 ? 6.127 5.968 13.851 1.00 94.56 117 GLU A C 1
ATOM 859 O O . GLU A 1 117 ? 5.112 6.560 13.496 1.00 94.56 117 GLU A O 1
ATOM 864 N N . GLY A 1 118 ? 7.354 6.453 13.637 1.00 94.12 118 GLY A N 1
ATOM 865 C CA . GLY A 1 118 ? 7.590 7.723 12.954 1.00 94.12 118 GLY A CA 1
ATOM 866 C C . GLY A 1 118 ? 7.102 7.690 11.505 1.00 94.12 118 GLY A C 1
ATOM 867 O O . GLY A 1 118 ? 6.436 8.622 11.054 1.00 94.12 118 GLY A O 1
ATOM 868 N N . ALA A 1 119 ? 7.366 6.589 10.793 1.00 95.50 119 ALA A N 1
ATOM 869 C CA . ALA A 1 119 ? 6.862 6.381 9.440 1.00 95.50 119 ALA A CA 1
ATOM 870 C C . ALA A 1 119 ? 5.324 6.300 9.414 1.00 95.50 119 ALA A C 1
ATOM 872 O O . ALA A 1 119 ? 4.690 6.972 8.604 1.00 95.50 119 ALA A O 1
ATOM 873 N N . ILE A 1 120 ? 4.701 5.558 10.337 1.00 96.44 120 ILE A N 1
ATOM 874 C CA . ILE A 1 120 ? 3.234 5.496 10.456 1.00 96.44 120 ILE A CA 1
ATOM 875 C C . ILE A 1 120 ? 2.649 6.875 10.758 1.00 96.44 120 ILE A C 1
ATOM 877 O O . ILE A 1 120 ? 1.684 7.274 10.112 1.00 96.44 120 ILE A O 1
ATOM 881 N N . ALA A 1 121 ? 3.239 7.622 11.690 1.00 96.12 121 ALA A N 1
ATOM 882 C CA . ALA A 1 121 ? 2.784 8.958 12.050 1.00 96.12 121 ALA A CA 1
ATOM 883 C C . ALA A 1 121 ? 2.809 9.911 10.847 1.00 96.12 121 ALA A C 1
ATOM 885 O O . ALA A 1 121 ? 1.841 10.638 10.613 1.00 96.12 121 ALA A O 1
ATOM 886 N N . ALA A 1 122 ? 3.879 9.865 10.046 1.00 95.31 122 ALA A N 1
ATOM 887 C CA . ALA A 1 122 ? 3.988 10.637 8.814 1.00 95.31 122 ALA A CA 1
ATOM 888 C C . ALA A 1 122 ? 2.902 10.248 7.791 1.00 95.31 122 ALA A C 1
ATOM 890 O O . ALA A 1 122 ? 2.202 11.127 7.279 1.00 95.31 122 ALA A O 1
ATOM 891 N N . ALA A 1 123 ? 2.714 8.945 7.544 1.00 96.69 123 ALA A N 1
ATOM 892 C CA . ALA A 1 123 ? 1.700 8.440 6.615 1.00 96.69 123 ALA A CA 1
ATOM 893 C C . ALA A 1 123 ? 0.276 8.817 7.055 1.00 96.69 123 ALA A C 1
ATOM 895 O O . ALA A 1 123 ? -0.520 9.314 6.258 1.00 96.69 123 ALA A O 1
ATOM 896 N N . VAL A 1 124 ? -0.043 8.621 8.337 1.00 97.31 124 VAL A N 1
ATOM 897 C CA . VAL A 1 124 ? -1.348 8.950 8.920 1.00 97.31 124 VAL A CA 1
ATOM 898 C C . VAL A 1 124 ? -1.607 10.450 8.877 1.00 97.31 124 VAL A C 1
ATOM 900 O O . VAL A 1 124 ? -2.707 10.859 8.518 1.00 97.31 124 VAL A O 1
ATOM 903 N N . GLY A 1 125 ? -0.607 11.282 9.173 1.00 95.75 125 GLY A N 1
ATOM 904 C CA . GLY A 1 125 ? -0.743 12.734 9.087 1.00 95.75 125 GLY A CA 1
ATOM 905 C C . GLY A 1 125 ? -1.093 13.211 7.675 1.00 95.75 125 GLY A C 1
ATOM 906 O O . GLY A 1 125 ? -1.914 14.111 7.514 1.00 95.75 125 GLY A O 1
ATOM 907 N N . GLU A 1 126 ? -0.513 12.603 6.635 1.00 94.69 126 GLU A N 1
ATOM 908 C CA . GLU A 1 126 ? -0.908 12.873 5.247 1.00 94.69 126 GLU A CA 1
ATOM 909 C C . GLU A 1 126 ? -2.318 12.368 4.935 1.00 94.69 126 GLU A C 1
ATOM 911 O O . GLU A 1 126 ? -3.110 13.083 4.320 1.00 94.69 126 GLU A O 1
ATOM 916 N N . LEU A 1 127 ? -2.645 11.158 5.384 1.00 95.31 127 LEU A N 1
ATOM 917 C CA . LEU A 1 127 ? -3.951 10.543 5.171 1.00 95.31 127 LEU A CA 1
ATOM 918 C C . LEU A 1 127 ? -5.083 11.352 5.823 1.00 95.31 127 LEU A C 1
ATOM 920 O O . LEU A 1 127 ? -6.094 11.609 5.175 1.00 95.31 127 LEU A O 1
ATOM 924 N N . ALA A 1 128 ? -4.882 11.835 7.052 1.00 96.00 128 ALA A N 1
ATOM 925 C CA . ALA A 1 128 ? -5.834 12.658 7.800 1.00 96.00 128 ALA A CA 1
ATOM 926 C C . ALA A 1 128 ? -6.157 13.988 7.100 1.00 96.00 128 ALA A C 1
ATOM 928 O O . ALA A 1 128 ? -7.277 14.476 7.198 1.00 96.00 128 ALA A O 1
ATOM 929 N N . ARG A 1 129 ? -5.200 14.571 6.363 1.00 94.62 129 ARG A N 1
ATOM 930 C CA . ARG A 1 129 ? -5.429 15.802 5.583 1.00 94.62 129 ARG A CA 1
ATOM 931 C C . ARG A 1 129 ? -6.311 15.583 4.352 1.00 94.62 129 ARG A C 1
ATOM 933 O O . ARG A 1 129 ? -6.839 16.551 3.814 1.00 94.62 129 ARG A O 1
ATOM 940 N N . ARG A 1 130 ? -6.413 14.342 3.869 1.00 92.81 130 ARG A N 1
ATOM 941 C CA . ARG A 1 130 ? -7.095 13.981 2.615 1.00 92.81 130 ARG A CA 1
ATOM 942 C C . ARG A 1 130 ? -8.424 13.265 2.847 1.00 92.81 130 ARG A C 1
ATOM 944 O O . ARG A 1 130 ? -9.316 13.387 2.015 1.00 92.81 130 ARG A O 1
ATOM 951 N N . ALA A 1 131 ? -8.535 12.504 3.932 1.00 94.19 131 ALA A N 1
ATOM 952 C CA . ALA A 1 131 ? -9.723 11.731 4.261 1.00 94.19 131 ALA A CA 1
ATOM 953 C C . ALA A 1 131 ? -10.792 12.601 4.934 1.00 94.19 131 ALA A C 1
ATOM 955 O O . ALA A 1 131 ? -10.496 13.426 5.797 1.00 94.19 131 ALA A O 1
ATOM 956 N N . SER A 1 132 ? -12.055 12.382 4.575 1.00 95.06 132 SER A N 1
ATOM 957 C CA . SER A 1 132 ? -13.178 12.993 5.283 1.00 95.06 132 SER A CA 1
ATOM 958 C C . SER A 1 132 ? -13.414 12.320 6.646 1.00 95.06 132 SER A C 1
ATOM 960 O O . SER A 1 132 ? -13.063 11.149 6.835 1.00 95.06 132 SER A O 1
ATOM 962 N N . PRO A 1 133 ? -14.079 12.998 7.601 1.00 96.00 133 PRO A N 1
ATOM 963 C CA . PRO A 1 133 ? -14.449 12.379 8.874 1.00 96.00 133 PRO A CA 1
ATOM 964 C C . PRO A 1 133 ? -15.291 11.104 8.717 1.00 96.00 133 PRO A C 1
ATOM 966 O O . PRO A 1 133 ? -15.178 10.178 9.519 1.00 96.00 133 PRO A O 1
ATOM 969 N N . GLU A 1 134 ? -16.138 11.022 7.688 1.00 95.38 134 GLU A N 1
ATOM 970 C CA . GLU A 1 134 ? -16.930 9.819 7.420 1.00 95.38 134 GLU A CA 1
ATOM 971 C C . GLU A 1 134 ? -16.047 8.646 6.976 1.00 95.38 134 GLU A C 1
ATOM 973 O O . GLU A 1 134 ? -16.203 7.530 7.479 1.00 95.38 134 GLU A O 1
ATOM 978 N N . GLU A 1 135 ? -15.092 8.902 6.083 1.00 95.75 135 GLU A N 1
ATOM 979 C CA . GLU A 1 135 ? -14.139 7.897 5.605 1.00 95.75 135 GLU A CA 1
ATOM 980 C C . GLU A 1 135 ? -13.259 7.387 6.740 1.00 95.75 135 GLU A C 1
ATOM 982 O O . GLU A 1 135 ? -13.074 6.180 6.868 1.00 95.75 135 GLU A O 1
ATOM 987 N N . ILE A 1 136 ? -12.778 8.281 7.608 1.00 96.31 136 ILE A N 1
ATOM 988 C CA . ILE A 1 136 ? -12.000 7.904 8.793 1.00 96.31 136 ILE A CA 1
ATOM 989 C C . ILE A 1 136 ? -12.813 6.973 9.698 1.00 96.31 136 ILE A C 1
ATOM 991 O O . ILE A 1 136 ? -12.286 5.978 10.186 1.00 96.31 136 ILE A O 1
ATOM 995 N N . ASN A 1 137 ? -14.099 7.256 9.910 1.00 94.25 137 ASN A N 1
ATOM 996 C CA . ASN A 1 137 ? -14.931 6.481 10.830 1.00 94.25 137 ASN A CA 1
ATOM 997 C C . ASN A 1 137 ? -15.402 5.131 10.273 1.00 94.25 137 ASN A C 1
ATOM 999 O O . ASN A 1 137 ? -15.703 4.227 11.054 1.00 94.25 137 ASN A O 1
ATOM 1003 N N . ARG A 1 138 ? -15.523 4.995 8.949 1.00 94.31 138 ARG A N 1
ATOM 1004 C CA . ARG A 1 138 ? -16.084 3.794 8.302 1.00 94.31 138 ARG A CA 1
ATOM 1005 C C . ARG A 1 138 ? -15.049 2.941 7.579 1.00 94.31 138 ARG A C 1
ATOM 1007 O O . ARG A 1 138 ? -15.283 1.751 7.393 1.00 94.31 138 ARG A O 1
ATOM 1014 N N . GLY A 1 139 ? -13.952 3.541 7.132 1.00 94.94 139 GLY A N 1
ATOM 1015 C CA . GLY A 1 139 ? -12.928 2.862 6.356 1.00 94.94 139 GLY A CA 1
ATOM 1016 C C . GLY A 1 139 ? -12.068 1.957 7.227 1.00 94.94 139 GLY A C 1
ATOM 1017 O O . GLY A 1 139 ? -11.693 2.336 8.333 1.00 94.94 139 GLY A O 1
ATOM 1018 N N . LEU A 1 140 ? -11.733 0.779 6.711 1.00 95.88 140 LEU A N 1
ATOM 1019 C CA . LEU A 1 140 ? -10.750 -0.135 7.280 1.00 95.88 140 LEU A CA 1
ATOM 1020 C C . LEU A 1 140 ? -9.336 0.346 6.960 1.00 95.88 140 LEU A C 1
ATOM 1022 O O . LEU A 1 140 ? -9.073 0.821 5.848 1.00 95.88 140 LEU A O 1
ATOM 1026 N N . LEU A 1 141 ? -8.431 0.188 7.925 1.00 97.31 141 LEU A N 1
ATOM 1027 C CA . LEU A 1 141 ? -7.010 0.451 7.733 1.00 97.31 141 LEU A CA 1
ATOM 1028 C C . LEU A 1 141 ? -6.258 -0.793 7.282 1.00 97.31 141 LEU A C 1
ATOM 1030 O O . LEU A 1 141 ? -6.459 -1.890 7.803 1.00 97.31 141 LEU A O 1
ATOM 1034 N N . LYS A 1 142 ? -5.327 -0.575 6.359 1.00 97.38 142 LYS A N 1
ATOM 1035 C CA . LYS A 1 142 ? -4.261 -1.502 5.990 1.00 97.38 142 LYS A CA 1
ATOM 1036 C C . LYS A 1 142 ? -2.927 -0.783 6.141 1.00 97.38 142 LYS A C 1
ATOM 1038 O O . LYS A 1 142 ? -2.803 0.378 5.754 1.00 97.38 142 LYS A O 1
ATOM 1043 N N . ILE A 1 143 ? -1.943 -1.479 6.689 1.00 97.69 143 ILE A N 1
ATOM 1044 C CA . ILE A 1 143 ? -0.565 -1.022 6.801 1.00 97.69 143 ILE A CA 1
ATOM 1045 C C . ILE A 1 143 ? 0.311 -1.973 5.987 1.00 97.69 143 ILE A C 1
ATOM 1047 O O . ILE A 1 143 ? 0.261 -3.189 6.171 1.00 97.69 143 ILE A O 1
ATOM 1051 N N . ASP A 1 144 ? 1.116 -1.401 5.098 1.00 97.44 144 ASP A N 1
ATOM 1052 C CA . ASP A 1 144 ? 2.129 -2.096 4.314 1.00 97.44 144 ASP A CA 1
ATOM 1053 C C . ASP A 1 144 ? 3.505 -1.592 4.747 1.00 97.44 144 ASP A C 1
ATOM 1055 O O . ASP A 1 144 ? 3.862 -0.435 4.520 1.00 97.44 144 ASP A O 1
ATOM 1059 N N . VAL A 1 145 ? 4.279 -2.457 5.395 1.00 96.00 145 VAL A N 1
ATOM 1060 C CA . VAL A 1 145 ? 5.622 -2.138 5.886 1.00 96.00 145 VAL A CA 1
ATOM 1061 C C . VAL A 1 145 ? 6.644 -2.691 4.910 1.00 96.00 145 VAL A C 1
ATOM 1063 O O . VAL A 1 145 ? 6.603 -3.882 4.601 1.00 96.00 145 VAL A O 1
ATOM 1066 N N . LEU A 1 146 ? 7.570 -1.858 4.428 1.00 95.56 146 LEU A N 1
ATOM 1067 C CA . LEU A 1 146 ? 8.649 -2.329 3.564 1.00 95.56 146 LEU A CA 1
ATOM 1068 C C . LEU A 1 146 ? 9.472 -3.397 4.304 1.00 95.56 146 LEU A C 1
ATOM 1070 O O . LEU A 1 146 ? 10.022 -3.154 5.377 1.00 95.56 146 LEU A O 1
ATOM 1074 N N . ALA A 1 147 ? 9.530 -4.589 3.720 1.00 93.44 147 ALA A N 1
ATOM 1075 C CA . ALA A 1 147 ? 10.205 -5.758 4.276 1.00 93.44 147 ALA A CA 1
ATOM 1076 C C . ALA A 1 147 ? 11.521 -6.050 3.559 1.00 93.44 147 ALA A C 1
ATOM 1078 O O . ALA A 1 147 ? 12.462 -6.566 4.156 1.00 93.44 147 ALA A O 1
ATOM 1079 N N . TRP A 1 148 ? 11.558 -5.742 2.263 1.00 92.88 148 TRP A N 1
ATOM 1080 C CA . TRP A 1 148 ? 12.722 -5.935 1.418 1.00 92.88 148 TRP A CA 1
ATOM 1081 C C . TRP A 1 148 ? 12.700 -4.952 0.254 1.00 92.88 148 TRP A C 1
ATOM 1083 O O . TRP A 1 148 ? 11.664 -4.732 -0.382 1.00 92.88 148 TRP A O 1
ATOM 1093 N N . ARG A 1 149 ? 13.873 -4.391 -0.032 1.00 93.81 149 ARG A N 1
ATOM 1094 C CA . ARG A 1 149 ? 14.144 -3.553 -1.195 1.00 93.81 149 ARG A CA 1
ATOM 1095 C C . ARG A 1 149 ? 15.210 -4.251 -2.026 1.00 93.81 149 ARG A C 1
ATOM 1097 O O . ARG A 1 149 ? 16.335 -4.429 -1.566 1.00 93.81 149 ARG A O 1
ATOM 1104 N N . GLY A 1 150 ? 14.838 -4.653 -3.232 1.00 92.56 150 GLY A N 1
ATOM 1105 C CA . GLY A 1 150 ? 15.723 -5.362 -4.139 1.00 92.56 150 GLY A CA 1
ATOM 1106 C C . GLY A 1 150 ? 16.876 -4.515 -4.671 1.00 92.56 150 GLY A C 1
ATOM 1107 O O . GLY A 1 150 ? 16.925 -3.295 -4.454 1.00 92.56 150 GLY A O 1
ATOM 1108 N N . PRO A 1 151 ? 17.817 -5.161 -5.382 1.00 94.12 151 PRO A N 1
ATOM 1109 C CA . PRO A 1 151 ? 18.880 -4.453 -6.075 1.00 94.12 151 PRO A CA 1
ATOM 1110 C C . PRO A 1 151 ? 18.304 -3.516 -7.143 1.00 94.12 151 PRO A C 1
ATOM 1112 O O . PRO A 1 151 ? 17.150 -3.635 -7.557 1.00 94.12 151 PRO A O 1
ATOM 1115 N N . MET A 1 152 ? 19.131 -2.574 -7.597 1.00 95.19 152 MET A N 1
ATOM 1116 C CA . MET A 1 152 ? 18.785 -1.757 -8.755 1.00 95.19 152 MET A CA 1
ATOM 1117 C C . MET A 1 152 ? 18.791 -2.619 -10.016 1.00 95.19 152 MET A C 1
ATOM 1119 O O . MET A 1 152 ? 19.821 -3.181 -10.383 1.00 95.19 152 MET A O 1
ATOM 1123 N N . GLU A 1 153 ? 17.649 -2.681 -10.681 1.00 94.06 153 GLU A N 1
ATOM 1124 C CA . GLU A 1 153 ? 17.430 -3.379 -11.941 1.00 94.06 153 GLU A CA 1
ATOM 1125 C C . GLU A 1 153 ? 17.128 -2.365 -13.048 1.00 94.06 153 GLU A C 1
ATOM 1127 O O . GLU A 1 153 ? 16.985 -1.164 -12.799 1.00 94.06 153 GLU A O 1
ATOM 1132 N N . ARG A 1 154 ? 17.070 -2.835 -14.294 1.00 92.69 154 ARG A N 1
ATOM 1133 C CA . ARG A 1 154 ? 16.725 -2.009 -15.453 1.00 92.69 154 ARG A CA 1
ATOM 1134 C C . ARG A 1 154 ? 15.683 -2.711 -16.300 1.00 92.69 154 ARG A C 1
ATOM 1136 O O . ARG A 1 154 ? 15.762 -3.924 -16.478 1.00 92.69 154 ARG A O 1
ATOM 1143 N N . PHE A 1 155 ? 14.737 -1.944 -16.832 1.00 88.81 155 PHE A N 1
ATOM 1144 C CA . PHE A 1 155 ? 13.839 -2.454 -17.864 1.00 88.81 155 PHE A CA 1
ATOM 1145 C C . PHE A 1 155 ? 14.652 -2.878 -19.095 1.00 88.81 155 PHE A C 1
ATOM 1147 O O . PHE A 1 155 ? 15.657 -2.237 -19.425 1.00 88.81 155 PHE A O 1
ATOM 1154 N N . ASP A 1 156 ? 14.235 -3.958 -19.755 1.00 86.31 156 ASP A N 1
ATOM 1155 C CA . ASP A 1 156 ? 14.943 -4.503 -20.914 1.00 86.31 156 ASP A CA 1
ATOM 1156 C C . ASP A 1 156 ? 14.871 -3.574 -22.143 1.00 86.31 156 ASP A C 1
ATOM 1158 O O . ASP A 1 156 ? 14.292 -2.487 -22.096 1.00 86.31 156 ASP A O 1
ATOM 1162 N N . ALA A 1 157 ? 15.448 -4.002 -23.270 1.00 76.19 157 ALA A N 1
ATOM 1163 C CA . ALA A 1 157 ? 15.459 -3.229 -24.518 1.00 76.19 157 ALA A CA 1
ATOM 1164 C C . ALA A 1 157 ? 14.055 -2.859 -25.046 1.00 76.19 157 ALA A C 1
ATOM 1166 O O . ALA A 1 157 ? 13.912 -1.952 -25.867 1.00 76.19 157 ALA A O 1
ATOM 1167 N N . HIS A 1 158 ? 13.019 -3.551 -24.575 1.00 75.25 158 HIS A N 1
ATOM 1168 C CA . HIS A 1 158 ? 11.621 -3.356 -24.937 1.00 75.25 158 HIS A CA 1
ATOM 1169 C C . HIS A 1 158 ? 10.791 -2.745 -23.804 1.00 75.25 158 HIS A C 1
ATOM 1171 O O . HIS A 1 158 ? 9.576 -2.632 -23.947 1.00 75.25 158 HIS A O 1
ATOM 1177 N N . GLY A 1 159 ? 11.422 -2.346 -22.699 1.00 69.38 159 GLY A N 1
ATOM 1178 C CA . GLY A 1 159 ? 10.731 -1.795 -21.541 1.00 69.38 159 GLY A CA 1
ATOM 1179 C C . GLY A 1 159 ? 10.056 -2.832 -20.644 1.00 69.38 159 GLY A C 1
ATOM 1180 O O . GLY A 1 159 ? 9.266 -2.488 -19.770 1.00 69.38 159 GLY A O 1
ATOM 1181 N N . LYS A 1 160 ? 10.355 -4.114 -20.838 1.00 79.00 160 LYS A N 1
ATOM 1182 C CA . LYS A 1 160 ? 9.770 -5.200 -20.057 1.00 79.00 160 LYS A CA 1
ATOM 1183 C C . LYS A 1 160 ? 10.600 -5.492 -18.820 1.00 79.00 160 LYS A C 1
ATOM 1185 O O . LYS A 1 160 ? 11.770 -5.121 -18.701 1.00 79.00 160 LYS A O 1
ATOM 1190 N N . SER A 1 161 ? 9.962 -6.167 -17.880 1.00 80.69 161 SER A N 1
ATOM 1191 C CA . SER A 1 161 ? 10.537 -6.545 -16.597 1.00 80.69 161 SER A CA 1
ATOM 1192 C C . SER A 1 161 ? 10.016 -7.912 -16.163 1.00 80.69 161 SER A C 1
ATOM 1194 O O . SER A 1 161 ? 9.009 -8.401 -16.672 1.00 80.69 161 SER A O 1
ATOM 1196 N N . THR A 1 162 ? 10.671 -8.514 -15.176 1.00 85.25 162 THR A N 1
ATOM 1197 C CA . THR A 1 162 ? 10.209 -9.744 -14.515 1.00 85.25 162 THR A CA 1
ATOM 1198 C C . THR A 1 162 ? 9.383 -9.442 -13.259 1.00 85.25 162 THR A C 1
ATOM 1200 O O . THR A 1 162 ? 9.424 -10.213 -12.302 1.00 85.25 162 THR A O 1
ATOM 1203 N N . ILE A 1 163 ? 8.703 -8.289 -13.212 1.00 85.44 163 ILE A N 1
ATOM 1204 C CA . ILE A 1 163 ? 7.895 -7.873 -12.057 1.00 85.44 163 ILE A CA 1
ATOM 1205 C C . ILE A 1 163 ? 6.705 -8.829 -11.915 1.00 85.44 163 ILE A C 1
ATOM 1207 O O . ILE A 1 163 ? 5.850 -8.899 -12.802 1.00 85.44 163 ILE A O 1
ATOM 1211 N N . ASP A 1 164 ? 6.600 -9.527 -10.781 1.00 86.56 164 ASP A N 1
ATOM 1212 C CA . ASP A 1 164 ? 5.368 -10.242 -10.448 1.00 86.56 164 ASP A CA 1
ATOM 1213 C C . ASP A 1 164 ? 4.343 -9.231 -9.930 1.00 86.56 164 ASP A C 1
ATOM 1215 O O . ASP A 1 164 ? 4.364 -8.834 -8.766 1.00 86.56 164 ASP A O 1
ATOM 1219 N N . ARG A 1 165 ? 3.398 -8.848 -10.794 1.00 86.06 165 ARG A N 1
ATOM 1220 C CA . ARG A 1 165 ? 2.326 -7.884 -10.490 1.00 86.06 165 ARG A CA 1
ATOM 1221 C C . ARG A 1 165 ? 1.479 -8.210 -9.252 1.00 86.06 165 ARG A C 1
ATOM 1223 O O . ARG A 1 165 ? 0.703 -7.362 -8.834 1.00 86.06 165 ARG A O 1
ATOM 1230 N N . SER A 1 166 ? 1.539 -9.432 -8.723 1.00 84.75 166 SER A N 1
ATOM 1231 C CA . SER A 1 166 ? 0.777 -9.860 -7.545 1.00 84.75 166 SER A CA 1
ATOM 1232 C C . SER A 1 166 ? 1.589 -9.882 -6.249 1.00 84.75 166 SER A C 1
ATOM 1234 O O . SER A 1 166 ? 0.999 -9.966 -5.172 1.00 84.75 166 SER A O 1
ATOM 1236 N N . LEU A 1 167 ? 2.918 -9.834 -6.345 1.00 87.81 167 LEU A N 1
ATOM 1237 C CA . LEU A 1 167 ? 3.837 -9.967 -5.213 1.00 87.81 167 LEU A CA 1
ATOM 1238 C C . LEU A 1 167 ? 4.743 -8.755 -5.042 1.00 87.81 167 LEU A C 1
ATOM 1240 O O . LEU A 1 167 ? 5.000 -8.336 -3.914 1.00 87.81 167 LEU A O 1
ATOM 1244 N N . ASP A 1 168 ? 5.248 -8.227 -6.148 1.00 93.25 168 ASP A N 1
ATOM 1245 C CA . ASP A 1 168 ? 6.260 -7.192 -6.143 1.00 93.25 168 ASP A CA 1
ATOM 1246 C C . ASP A 1 168 ? 5.595 -5.816 -6.205 1.00 93.25 168 ASP A C 1
ATOM 1248 O O . ASP A 1 168 ? 4.781 -5.519 -7.082 1.00 93.25 168 ASP A O 1
ATOM 1252 N N . GLY A 1 169 ? 5.980 -4.954 -5.271 1.00 95.25 169 GLY A N 1
ATOM 1253 C CA . GLY A 1 169 ? 5.890 -3.520 -5.471 1.00 95.25 169 GLY A CA 1
ATOM 1254 C C . GLY A 1 169 ? 7.063 -3.035 -6.311 1.00 95.25 169 GLY A C 1
ATOM 1255 O O . GLY A 1 169 ? 8.022 -3.768 -6.569 1.00 95.25 169 GLY A O 1
ATOM 1256 N N . VAL A 1 170 ? 7.004 -1.777 -6.727 1.00 94.94 170 VAL A N 1
ATOM 1257 C CA . VAL A 1 170 ? 8.010 -1.191 -7.616 1.00 94.94 170 VAL A CA 1
ATOM 1258 C C . VAL A 1 170 ? 8.424 0.169 -7.095 1.00 94.94 170 VAL A C 1
ATOM 1260 O O . VAL A 1 170 ? 7.577 1.016 -6.837 1.00 94.94 170 VAL A O 1
ATOM 1263 N N . GLU A 1 171 ? 9.728 0.389 -6.987 1.00 94.75 171 GLU A N 1
ATOM 1264 C CA . GLU A 1 171 ? 10.333 1.709 -6.838 1.00 94.75 171 GLU A CA 1
ATOM 1265 C C . GLU A 1 171 ? 10.846 2.176 -8.200 1.00 94.75 171 GLU A C 1
ATOM 1267 O O . GLU A 1 171 ? 11.579 1.456 -8.880 1.00 94.75 171 GLU A O 1
ATOM 1272 N N . LEU A 1 172 ? 10.482 3.398 -8.575 1.00 92.31 172 LEU A N 1
ATOM 1273 C CA . LEU A 1 172 ? 10.959 4.125 -9.744 1.00 92.31 172 LEU A CA 1
ATOM 1274 C C . LEU A 1 172 ? 11.775 5.326 -9.241 1.00 92.31 172 LEU A C 1
ATOM 1276 O O . LEU A 1 172 ? 11.195 6.389 -8.986 1.00 92.31 172 LEU A O 1
ATOM 1280 N N . PRO A 1 173 ? 13.102 5.180 -9.070 1.00 90.62 173 PRO A N 1
ATOM 1281 C CA . PRO A 1 173 ? 13.942 6.199 -8.439 1.00 90.62 173 PRO A CA 1
ATOM 1282 C C . PRO A 1 173 ? 13.886 7.548 -9.161 1.00 90.62 173 PRO A C 1
ATOM 1284 O O . PRO A 1 173 ? 13.730 8.584 -8.520 1.00 90.62 173 PRO A O 1
ATOM 1287 N N . ASP A 1 174 ? 13.907 7.531 -10.497 1.00 87.12 174 ASP A N 1
ATOM 1288 C CA . ASP A 1 174 ? 13.854 8.739 -11.333 1.00 87.12 174 ASP A CA 1
ATOM 1289 C C . ASP A 1 174 ? 12.560 9.543 -11.127 1.00 87.12 174 ASP A C 1
ATOM 1291 O O . ASP A 1 174 ? 12.538 10.764 -11.281 1.00 87.12 174 ASP A O 1
ATOM 1295 N N . ALA A 1 175 ? 11.471 8.859 -10.769 1.00 85.12 175 ALA A N 1
ATOM 1296 C CA . ALA A 1 175 ? 10.182 9.471 -10.470 1.00 85.12 175 ALA A CA 1
ATOM 1297 C C . ALA A 1 175 ? 9.991 9.755 -8.970 1.00 85.12 175 ALA A C 1
ATOM 1299 O O . ALA A 1 175 ? 9.015 10.411 -8.600 1.00 85.12 175 ALA A O 1
ATOM 1300 N N . ASN A 1 176 ? 10.899 9.271 -8.110 1.00 86.94 176 ASN A N 1
ATOM 1301 C CA . ASN A 1 176 ? 10.725 9.197 -6.660 1.00 86.94 176 ASN A CA 1
ATOM 1302 C C . ASN A 1 176 ? 9.341 8.627 -6.303 1.00 86.94 176 ASN A C 1
ATOM 1304 O O . ASN A 1 176 ? 8.548 9.264 -5.601 1.00 86.94 176 ASN A O 1
ATOM 1308 N N . LEU A 1 177 ? 9.028 7.474 -6.892 1.00 90.50 177 LEU A N 1
ATOM 1309 C CA . LEU A 1 177 ? 7.714 6.861 -6.806 1.00 90.50 177 LEU A CA 1
ATOM 1310 C C . LEU A 1 177 ? 7.829 5.395 -6.426 1.00 90.50 177 LEU A C 1
ATOM 1312 O O . LEU A 1 177 ? 8.444 4.611 -7.140 1.00 90.50 177 LEU A O 1
ATOM 1316 N N . GLU A 1 178 ? 7.151 5.025 -5.354 1.00 93.81 178 GLU A N 1
ATOM 1317 C CA . GLU A 1 178 ? 6.903 3.641 -4.993 1.00 93.81 178 GLU A CA 1
ATOM 1318 C C . GLU A 1 178 ? 5.428 3.286 -5.207 1.00 93.81 178 GLU A C 1
ATOM 1320 O O . GLU A 1 178 ? 4.519 4.082 -4.917 1.00 93.81 178 GLU A O 1
ATOM 1325 N N . LEU A 1 179 ? 5.219 2.077 -5.721 1.00 93.56 179 LEU A N 1
ATOM 1326 C CA . LEU A 1 179 ? 3.929 1.474 -6.020 1.00 93.56 179 LEU A CA 1
ATOM 1327 C C . LEU A 1 179 ? 3.792 0.166 -5.244 1.00 93.56 179 LEU A C 1
ATOM 1329 O O . LEU A 1 179 ? 4.697 -0.674 -5.272 1.00 93.56 179 LEU A O 1
ATOM 1333 N N . LEU A 1 180 ? 2.652 -0.016 -4.586 1.00 94.75 180 LEU A N 1
ATOM 1334 C CA . LEU A 1 180 ? 2.301 -1.271 -3.928 1.00 94.75 180 LEU A CA 1
ATOM 1335 C C . LEU A 1 180 ? 1.913 -2.343 -4.966 1.00 94.75 180 LEU A C 1
ATOM 1337 O O . LEU A 1 180 ? 1.385 -1.995 -6.031 1.00 94.75 180 LEU A O 1
ATOM 1341 N N . PRO A 1 181 ? 2.090 -3.643 -4.655 1.00 93.56 181 PRO A N 1
ATOM 1342 C CA . PRO A 1 181 ? 1.635 -4.729 -5.526 1.00 93.56 181 PRO A CA 1
ATOM 1343 C C . PRO A 1 181 ? 0.157 -4.588 -5.916 1.00 93.56 181 PRO A C 1
ATOM 1345 O O . PRO A 1 181 ? -0.220 -4.733 -7.078 1.00 93.56 181 PRO A O 1
ATOM 1348 N N . GLU A 1 182 ? -0.705 -4.228 -4.964 1.00 91.19 182 GLU A N 1
ATOM 1349 C CA . GLU A 1 182 ? -2.139 -4.086 -5.211 1.00 91.19 182 GLU A CA 1
ATOM 1350 C C . GLU A 1 182 ? -2.465 -2.891 -6.110 1.00 91.19 182 GLU A C 1
ATOM 1352 O O . GLU A 1 182 ? -3.429 -2.946 -6.875 1.00 91.19 182 GLU A O 1
ATOM 1357 N N . GLU A 1 183 ? -1.667 -1.822 -6.074 1.00 91.69 183 GLU A N 1
ATOM 1358 C CA . GLU A 1 183 ? -1.816 -0.678 -6.980 1.00 91.69 183 GLU A CA 1
ATOM 1359 C C . GLU A 1 183 ? -1.445 -1.079 -8.407 1.00 91.69 183 GLU A C 1
ATOM 1361 O O . GLU A 1 183 ? -2.183 -0.782 -9.350 1.00 91.69 183 GLU A O 1
ATOM 1366 N N . ILE A 1 184 ? -0.348 -1.828 -8.555 1.00 92.62 184 ILE A N 1
ATOM 1367 C CA . ILE A 1 184 ? 0.100 -2.372 -9.837 1.00 92.62 184 ILE A CA 1
ATOM 1368 C C . ILE A 1 184 ? -0.970 -3.288 -10.435 1.00 92.62 184 ILE A C 1
ATOM 1370 O O . ILE A 1 184 ? -1.344 -3.118 -11.601 1.00 92.62 184 ILE A O 1
ATOM 1374 N N . LEU A 1 185 ? -1.498 -4.219 -9.637 1.00 90.88 185 LEU A N 1
ATOM 1375 C CA . LEU A 1 185 ? -2.493 -5.192 -10.075 1.00 90.88 185 LEU A CA 1
ATOM 1376 C C . LEU A 1 185 ? -3.846 -4.541 -10.391 1.00 90.88 185 LEU A C 1
ATOM 1378 O O . LEU A 1 185 ? -4.364 -4.697 -11.500 1.00 90.88 185 LEU A O 1
ATOM 1382 N N . SER A 1 186 ? -4.419 -3.800 -9.437 1.00 88.31 186 SER A N 1
ATOM 1383 C CA . SER A 1 186 ? -5.783 -3.255 -9.542 1.00 88.31 186 SER A CA 1
ATOM 1384 C C . SER A 1 186 ? -5.920 -2.223 -10.657 1.00 88.31 186 SER A C 1
ATOM 1386 O O . SER A 1 186 ? -6.950 -2.160 -11.331 1.00 88.31 186 SER A O 1
ATOM 1388 N N . ARG A 1 187 ? -4.867 -1.437 -10.906 1.00 90.12 187 ARG A N 1
ATOM 1389 C CA . ARG A 1 187 ? -4.848 -0.430 -11.973 1.00 90.12 187 ARG A CA 1
ATOM 1390 C C . ARG A 1 187 ? -4.222 -0.942 -13.264 1.00 90.12 187 ARG A C 1
ATOM 1392 O O . ARG A 1 187 ? -4.141 -0.187 -14.233 1.00 90.12 187 ARG A O 1
ATOM 1399 N N . ARG A 1 188 ? -3.820 -2.221 -13.301 1.00 91.88 188 ARG A N 1
ATOM 1400 C CA . ARG A 1 188 ? -3.120 -2.848 -14.431 1.00 91.88 188 ARG A CA 1
ATOM 1401 C C . ARG A 1 188 ? -1.969 -1.959 -14.910 1.00 91.88 188 ARG A C 1
ATOM 1403 O O . ARG A 1 188 ? -1.875 -1.660 -16.105 1.00 91.88 188 ARG A O 1
ATOM 1410 N N . LEU A 1 189 ? -1.177 -1.460 -13.958 1.00 91.12 189 LEU A N 1
ATOM 1411 C CA . LEU A 1 189 ? -0.052 -0.571 -14.250 1.00 91.12 189 LEU A CA 1
ATOM 1412 C C . LEU A 1 189 ? 1.025 -1.330 -15.004 1.00 91.12 189 LEU A C 1
ATOM 1414 O O . LEU A 1 189 ? 1.661 -0.740 -15.858 1.00 91.12 189 LEU A O 1
ATOM 1418 N N . VAL A 1 190 ? 1.173 -2.625 -14.740 1.00 90.06 190 VAL A N 1
ATOM 1419 C CA . VAL A 1 190 ? 2.041 -3.524 -15.498 1.00 90.06 190 VAL A CA 1
ATOM 1420 C C . VAL A 1 190 ? 1.166 -4.489 -16.298 1.00 90.06 190 VAL A C 1
ATOM 1422 O O . VAL A 1 190 ? 0.188 -5.036 -15.771 1.00 90.06 190 VAL A O 1
ATOM 1425 N N . ASP A 1 191 ? 1.466 -4.651 -17.584 1.00 86.69 191 ASP A N 1
ATOM 1426 C CA . ASP A 1 191 ? 0.752 -5.586 -18.453 1.00 86.69 191 ASP A CA 1
ATOM 1427 C C . ASP A 1 191 ? 1.258 -7.036 -18.306 1.00 86.69 191 ASP A C 1
ATOM 1429 O O . ASP A 1 191 ? 2.066 -7.356 -17.439 1.00 86.69 191 ASP A O 1
ATOM 1433 N N . GLU A 1 192 ? 0.735 -7.955 -19.119 1.00 84.19 192 GLU A N 1
ATOM 1434 C CA . GLU A 1 192 ? 1.129 -9.374 -19.068 1.00 84.19 192 GLU A CA 1
ATOM 1435 C C . GLU A 1 192 ? 2.551 -9.624 -19.589 1.00 84.19 192 GLU A C 1
ATOM 1437 O O . GLU A 1 192 ? 3.103 -10.698 -19.366 1.00 84.19 192 GLU A O 1
ATOM 1442 N N . THR A 1 193 ? 3.153 -8.638 -20.256 1.00 83.00 193 THR A N 1
ATOM 1443 C CA . THR A 1 193 ? 4.522 -8.697 -20.771 1.00 83.00 193 THR A CA 1
ATOM 1444 C C . THR A 1 193 ? 5.538 -8.034 -19.842 1.00 83.00 193 THR A C 1
ATOM 1446 O O . THR A 1 193 ? 6.727 -8.049 -20.150 1.00 83.00 193 THR A O 1
ATOM 1449 N N . GLY A 1 194 ? 5.090 -7.478 -18.711 1.00 79.62 194 GLY A N 1
ATOM 1450 C CA . GLY A 1 194 ? 5.949 -6.796 -17.746 1.00 79.62 194 GLY A CA 1
ATOM 1451 C C . GLY A 1 194 ? 6.216 -5.324 -18.071 1.00 79.62 194 GLY A C 1
ATOM 1452 O O . GLY A 1 194 ? 7.123 -4.747 -17.469 1.00 79.62 194 GLY A O 1
ATOM 1453 N N . ASP A 1 195 ? 5.459 -4.718 -18.995 1.00 84.50 195 ASP A N 1
ATOM 1454 C CA . ASP A 1 195 ? 5.611 -3.312 -19.387 1.00 84.50 195 ASP A CA 1
ATOM 1455 C C . ASP A 1 195 ? 4.739 -2.375 -18.533 1.00 84.50 195 ASP A C 1
ATOM 1457 O O . ASP A 1 195 ? 3.531 -2.594 -18.358 1.00 84.50 195 ASP A O 1
ATOM 1461 N N . LEU A 1 196 ? 5.352 -1.302 -18.022 1.00 87.75 196 LEU A N 1
ATOM 1462 C CA . LEU A 1 196 ? 4.702 -0.285 -17.199 1.00 87.75 196 LEU A CA 1
ATOM 1463 C C . LEU A 1 196 ? 3.930 0.722 -18.068 1.00 87.75 196 LEU A C 1
ATOM 1465 O O . LEU A 1 196 ? 4.471 1.599 -18.735 1.00 87.75 196 LEU A O 1
ATOM 1469 N N . GLN A 1 197 ? 2.612 0.663 -17.974 1.00 89.38 197 GLN A N 1
ATOM 1470 C CA . GLN A 1 197 ? 1.666 1.455 -18.743 1.00 89.38 197 GLN A CA 1
ATOM 1471 C C . GLN A 1 197 ? 1.625 2.918 -18.259 1.00 89.38 197 GLN A C 1
ATOM 1473 O O . GLN A 1 197 ? 0.783 3.293 -17.436 1.00 89.38 197 GLN A O 1
ATOM 1478 N N . SER A 1 198 ? 2.497 3.782 -18.795 1.00 87.62 198 SER A N 1
ATOM 1479 C CA . SER A 1 198 ? 2.669 5.184 -18.354 1.00 87.62 198 SER A CA 1
ATOM 1480 C C . SER A 1 198 ? 1.365 5.987 -18.328 1.00 87.62 198 SER A C 1
ATOM 1482 O O . SER A 1 198 ? 1.135 6.766 -17.405 1.00 87.62 198 SER A O 1
ATOM 1484 N N . GLY A 1 199 ? 0.492 5.792 -19.323 1.00 88.81 199 GLY A N 1
ATOM 1485 C CA . GLY A 1 199 ? -0.808 6.467 -19.386 1.00 88.81 199 GLY A CA 1
ATOM 1486 C C . GLY A 1 199 ? -1.731 6.093 -18.221 1.00 88.81 199 GLY A C 1
ATOM 1487 O O . GLY A 1 199 ? -2.412 6.957 -17.671 1.00 88.81 199 GLY A O 1
ATOM 1488 N N . ARG A 1 200 ? -1.710 4.821 -17.796 1.00 91.25 200 ARG A N 1
ATOM 1489 C CA . ARG A 1 200 ? -2.455 4.350 -16.617 1.00 91.25 200 ARG A CA 1
ATOM 1490 C C . ARG A 1 200 ? -1.819 4.844 -15.328 1.00 91.25 200 ARG A C 1
ATOM 1492 O O . ARG A 1 200 ? -2.545 5.261 -14.433 1.00 91.25 200 ARG A O 1
ATOM 1499 N N . LEU A 1 201 ? -0.488 4.848 -15.259 1.00 89.94 201 LEU A N 1
ATOM 1500 C CA . LEU A 1 201 ? 0.244 5.365 -14.107 1.00 89.94 201 LEU A CA 1
ATOM 1501 C C . LEU A 1 201 ? -0.068 6.844 -13.865 1.00 89.94 201 LEU A C 1
ATOM 1503 O O . LEU A 1 201 ? -0.416 7.214 -12.750 1.00 89.94 201 LEU A O 1
ATOM 1507 N N . ARG A 1 202 ? -0.006 7.675 -14.913 1.00 88.25 202 ARG A N 1
ATOM 1508 C CA . ARG A 1 202 ? -0.323 9.105 -14.824 1.00 88.25 202 ARG A CA 1
ATOM 1509 C C . ARG A 1 202 ? -1.743 9.327 -14.305 1.00 88.25 202 ARG A C 1
ATOM 1511 O O . ARG A 1 202 ? -1.909 10.031 -13.317 1.00 88.25 202 ARG A O 1
ATOM 1518 N N . ARG A 1 203 ? -2.730 8.652 -14.905 1.00 88.19 203 ARG A N 1
ATOM 1519 C CA . ARG A 1 203 ? -4.129 8.728 -14.465 1.00 88.19 203 ARG A CA 1
ATOM 1520 C C . ARG A 1 203 ? -4.297 8.302 -13.004 1.00 88.19 203 ARG A C 1
ATOM 1522 O O . ARG A 1 203 ? -4.992 8.970 -12.253 1.00 88.19 203 ARG A O 1
ATOM 1529 N N . TYR A 1 204 ? -3.656 7.209 -12.592 1.00 87.12 204 TYR A N 1
ATOM 1530 C CA . TYR A 1 204 ? -3.710 6.738 -11.207 1.00 87.12 204 TYR A CA 1
ATOM 1531 C C . TYR A 1 204 ? -3.137 7.773 -10.221 1.00 87.12 204 TYR A C 1
ATOM 1533 O O . TYR A 1 204 ? -3.745 8.009 -9.179 1.00 87.12 204 TYR A O 1
ATOM 1541 N N . LEU A 1 205 ? -2.013 8.422 -10.548 1.00 84.75 205 LEU A N 1
ATOM 1542 C CA . LEU A 1 205 ? -1.431 9.461 -9.690 1.00 84.75 205 LEU A CA 1
ATOM 1543 C C . LEU A 1 205 ? -2.325 10.707 -9.606 1.00 84.75 205 LEU A C 1
ATOM 1545 O O . LEU A 1 205 ? -2.504 11.245 -8.513 1.00 84.75 205 LEU A O 1
ATOM 1549 N N . GLU A 1 206 ? -2.915 11.118 -10.733 1.00 83.06 206 GLU A N 1
ATOM 1550 C CA . GLU A 1 206 ? -3.874 12.228 -10.815 1.00 83.06 206 GLU A CA 1
ATOM 1551 C C . GLU A 1 206 ? -5.135 11.947 -9.978 1.00 83.06 206 GLU A C 1
ATOM 1553 O O . GLU A 1 206 ? -5.483 12.745 -9.111 1.00 83.06 206 GLU A O 1
ATOM 1558 N N . GLU A 1 207 ? -5.776 10.786 -10.166 1.00 82.69 207 GLU A N 1
ATOM 1559 C CA . GLU A 1 207 ? -6.956 10.355 -9.393 1.00 82.69 207 GLU A CA 1
ATOM 1560 C C . GLU A 1 207 ? -6.653 10.232 -7.894 1.00 82.69 207 GLU A C 1
ATOM 1562 O O . GLU A 1 207 ? -7.486 10.554 -7.047 1.00 82.69 207 GLU A O 1
ATOM 1567 N N . GLY A 1 208 ? -5.458 9.742 -7.559 1.00 73.19 208 GLY A N 1
ATOM 1568 C CA . GLY A 1 208 ? -5.022 9.551 -6.185 1.00 73.19 208 GLY A CA 1
ATOM 1569 C C . GLY A 1 208 ? -4.644 10.848 -5.475 1.00 73.19 208 GLY A C 1
ATOM 1570 O O . GLY A 1 208 ? -4.405 10.806 -4.273 1.00 73.19 208 GLY A O 1
ATOM 1571 N N . GLY A 1 209 ? -4.546 11.987 -6.167 1.00 71.38 209 GLY A N 1
ATOM 1572 C CA . GLY A 1 209 ? -4.022 13.223 -5.581 1.00 71.38 209 GLY A CA 1
ATOM 1573 C C . GLY A 1 209 ? -2.572 13.088 -5.100 1.00 71.38 209 GLY A C 1
ATOM 1574 O O . GLY A 1 209 ? -2.143 13.833 -4.219 1.00 71.38 209 GLY A O 1
ATOM 1575 N N . ARG A 1 210 ? -1.816 12.119 -5.639 1.00 73.62 210 ARG A N 1
ATOM 1576 C CA . ARG A 1 210 ? -0.375 12.018 -5.390 1.00 73.62 210 ARG A CA 1
ATOM 1577 C C . ARG A 1 210 ? 0.299 13.061 -6.280 1.00 73.62 210 ARG A C 1
ATOM 1579 O O . ARG A 1 210 ? -0.042 13.140 -7.461 1.00 73.62 210 ARG A O 1
ATOM 1586 N N . PRO A 1 211 ? 1.239 13.868 -5.762 1.00 65.81 211 PRO A N 1
ATOM 1587 C CA . PRO A 1 211 ? 1.905 14.867 -6.581 1.00 65.81 211 PRO A CA 1
ATOM 1588 C C . PRO A 1 211 ? 2.569 14.171 -7.770 1.00 65.81 211 PRO A C 1
ATOM 1590 O O . PRO A 1 211 ? 3.485 13.364 -7.599 1.00 65.81 211 PRO A O 1
ATOM 1593 N N . VAL A 1 212 ? 2.091 14.482 -8.977 1.00 63.47 212 VAL A N 1
ATOM 1594 C CA . VAL A 1 212 ? 2.684 14.01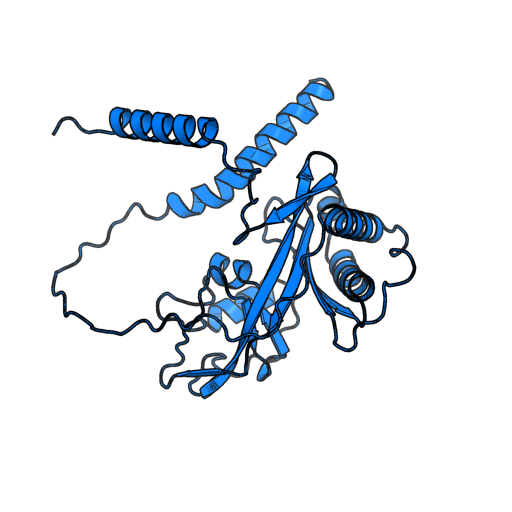7 -10.230 1.00 63.47 212 VAL A CA 1
ATOM 1595 C C . VAL A 1 212 ? 4.008 14.759 -10.385 1.00 63.47 212 VAL A C 1
ATOM 1597 O O . VAL A 1 212 ? 4.106 15.765 -11.085 1.00 63.47 212 VAL A O 1
ATOM 1600 N N . ARG A 1 213 ? 5.061 14.299 -9.699 1.00 63.44 213 ARG A N 1
ATOM 1601 C CA . ARG A 1 213 ? 6.421 14.658 -10.111 1.00 63.44 213 ARG A CA 1
ATOM 1602 C C . ARG A 1 213 ? 6.532 14.228 -11.564 1.00 63.44 213 ARG A C 1
ATOM 1604 O O . ARG A 1 213 ? 6.102 13.125 -11.888 1.00 63.44 213 ARG A O 1
ATOM 1611 N N . GLN A 1 214 ? 6.991 15.134 -12.429 1.00 60.34 214 GLN A N 1
ATOM 1612 C CA . GLN A 1 214 ? 6.965 14.959 -13.882 1.00 60.34 214 GLN A CA 1
ATOM 1613 C C . GLN A 1 214 ? 7.435 13.548 -14.257 1.00 60.34 214 GLN A C 1
ATOM 1615 O O . GLN A 1 214 ? 8.634 13.284 -14.297 1.00 60.34 214 GLN A O 1
ATOM 1620 N N . LEU A 1 215 ? 6.491 12.648 -14.550 1.00 70.50 215 LEU A N 1
ATOM 1621 C CA . LEU A 1 215 ? 6.782 11.381 -15.202 1.00 70.50 215 LEU A CA 1
ATOM 1622 C C . LEU A 1 215 ? 7.219 11.746 -16.619 1.00 70.50 215 LEU A C 1
ATOM 1624 O O . LEU A 1 215 ? 6.392 11.903 -17.523 1.00 70.50 215 LEU A O 1
ATOM 1628 N N . ARG A 1 216 ? 8.515 12.020 -16.782 1.00 67.38 216 ARG A N 1
ATOM 1629 C CA . ARG A 1 216 ? 9.094 12.394 -18.068 1.00 67.38 216 ARG A CA 1
ATOM 1630 C C . ARG A 1 216 ? 9.159 11.146 -18.939 1.00 67.38 216 ARG A C 1
ATOM 1632 O O . ARG A 1 216 ? 9.955 10.248 -18.689 1.00 67.38 216 ARG A O 1
ATOM 1639 N N . GLY A 1 217 ? 8.333 11.119 -19.980 1.00 75.69 217 GLY A N 1
ATOM 1640 C CA . GLY A 1 217 ? 8.294 10.021 -20.944 1.00 75.69 217 GLY A CA 1
ATOM 1641 C C . GLY A 1 217 ? 7.717 8.724 -20.372 1.00 75.69 217 GLY A C 1
ATOM 1642 O O . GLY A 1 217 ? 6.856 8.749 -19.491 1.00 75.69 217 GLY A O 1
ATOM 1643 N N . ASN A 1 218 ? 8.169 7.594 -20.920 1.00 78.81 218 ASN A N 1
ATOM 1644 C CA . ASN A 1 218 ? 7.770 6.271 -20.458 1.00 78.81 218 ASN A CA 1
ATOM 1645 C C . ASN A 1 218 ? 8.650 5.845 -19.259 1.00 78.81 218 ASN A C 1
ATOM 1647 O O . ASN A 1 218 ? 9.861 5.713 -19.447 1.00 78.81 218 ASN A O 1
ATOM 1651 N N . PRO A 1 219 ? 8.103 5.620 -18.047 1.00 76.06 219 PRO A N 1
ATOM 1652 C CA . PRO A 1 219 ? 8.873 5.140 -16.902 1.00 76.06 219 PRO A CA 1
ATOM 1653 C C . PRO A 1 219 ? 9.471 3.742 -17.120 1.00 76.06 219 PRO A C 1
ATOM 1655 O O . PRO A 1 219 ? 10.535 3.476 -16.569 1.00 76.06 219 PRO A O 1
ATOM 1658 N N . SER A 1 220 ? 8.873 2.904 -17.975 1.00 76.56 220 SER A N 1
ATOM 1659 C CA . SER A 1 220 ? 9.477 1.655 -18.457 1.00 76.56 220 SER A CA 1
ATOM 1660 C C . SER A 1 220 ? 10.268 1.823 -19.753 1.00 76.56 220 SER A C 1
ATOM 1662 O O . SER A 1 220 ? 10.491 0.852 -20.462 1.00 76.56 220 SER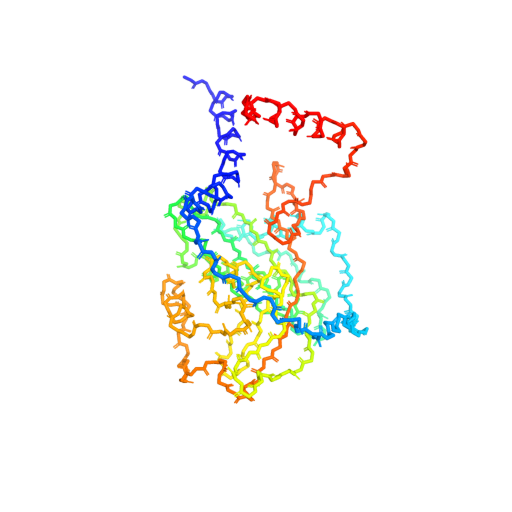 A O 1
ATOM 1664 N N . ARG A 1 221 ? 10.718 3.030 -20.133 1.00 80.62 221 ARG A N 1
ATOM 1665 C CA . ARG A 1 221 ? 11.617 3.142 -21.297 1.00 80.62 221 ARG A CA 1
ATOM 1666 C C . ARG A 1 221 ? 12.822 2.216 -21.106 1.00 80.62 221 ARG A C 1
ATOM 1668 O O . ARG A 1 221 ? 13.316 2.050 -19.989 1.00 80.62 221 ARG A O 1
ATOM 1675 N N . SER A 1 222 ? 13.301 1.657 -22.211 1.00 76.94 222 SER A N 1
ATOM 1676 C CA . SER A 1 222 ? 14.459 0.768 -22.220 1.00 76.94 222 SER A CA 1
ATOM 1677 C C . SER A 1 222 ? 15.601 1.306 -21.360 1.00 76.94 222 SER A C 1
ATOM 1679 O O . SER A 1 222 ? 16.022 2.456 -21.513 1.00 76.94 222 SER A O 1
ATOM 1681 N N . GLY A 1 223 ? 16.105 0.465 -20.460 1.00 81.81 223 GLY A N 1
ATOM 1682 C CA . GLY A 1 223 ? 17.232 0.781 -19.594 1.00 81.81 223 GLY A CA 1
ATOM 1683 C C . GLY A 1 223 ? 16.921 1.688 -18.400 1.00 81.81 223 GLY A C 1
ATOM 1684 O O . GLY A 1 223 ? 17.855 1.964 -17.638 1.00 81.81 223 GLY A O 1
ATOM 1685 N N . SER A 1 224 ? 15.674 2.143 -18.211 1.00 88.94 224 SER A N 1
ATOM 1686 C CA . SER A 1 224 ? 15.279 2.900 -17.015 1.00 88.94 224 SER A CA 1
ATOM 1687 C C . SER A 1 224 ? 15.479 2.070 -15.744 1.00 88.94 224 SER A C 1
ATOM 1689 O O . SER A 1 224 ? 15.159 0.877 -15.750 1.00 88.94 224 SER A O 1
ATOM 1691 N N . PRO A 1 225 ? 15.986 2.679 -14.658 1.00 92.62 225 PRO A N 1
ATOM 1692 C CA . PRO A 1 225 ? 16.206 1.980 -13.404 1.00 92.62 225 PRO A CA 1
ATOM 1693 C C . PRO A 1 225 ? 14.892 1.737 -12.654 1.00 92.62 225 PRO A C 1
ATOM 1695 O O . PRO A 1 225 ? 14.016 2.603 -12.611 1.00 92.62 225 PRO A O 1
ATOM 1698 N N . PHE A 1 226 ? 14.785 0.584 -12.001 1.00 93.88 226 PHE A N 1
ATOM 1699 C CA . PHE A 1 226 ? 13.729 0.293 -11.033 1.00 93.88 226 PHE A CA 1
ATOM 1700 C C . PHE A 1 226 ? 14.252 -0.624 -9.924 1.00 93.88 226 PHE A C 1
ATOM 1702 O O . PHE A 1 226 ? 15.316 -1.229 -10.053 1.00 93.88 226 PHE A O 1
ATOM 1709 N N . ARG A 1 227 ? 13.509 -0.742 -8.822 1.00 95.38 227 ARG A N 1
ATOM 1710 C CA . ARG A 1 227 ? 13.733 -1.789 -7.812 1.00 95.38 227 ARG A CA 1
ATOM 1711 C C . ARG A 1 227 ? 12.436 -2.520 -7.529 1.00 95.38 227 ARG A C 1
ATOM 1713 O O . ARG A 1 227 ? 11.368 -1.908 -7.521 1.00 95.38 227 ARG A O 1
ATOM 1720 N N . ARG A 1 228 ? 12.535 -3.814 -7.241 1.00 95.06 228 ARG A N 1
ATOM 1721 C CA . ARG A 1 228 ? 11.426 -4.577 -6.662 1.00 95.06 228 ARG A CA 1
ATOM 1722 C C . ARG A 1 228 ? 11.331 -4.295 -5.170 1.00 95.06 228 ARG A C 1
ATOM 1724 O O . ARG A 1 228 ? 12.347 -4.224 -4.479 1.00 95.06 228 ARG A O 1
ATOM 1731 N N . LEU A 1 229 ? 10.112 -4.154 -4.678 1.00 95.19 229 LEU A N 1
ATOM 1732 C CA . LEU A 1 229 ? 9.803 -3.958 -3.268 1.00 95.19 229 LEU A CA 1
ATOM 1733 C C . LEU A 1 229 ? 8.937 -5.114 -2.781 1.00 95.19 229 LEU A C 1
ATOM 1735 O O . LEU A 1 229 ? 8.076 -5.595 -3.513 1.00 95.19 229 LEU A O 1
ATOM 1739 N N . ARG A 1 230 ? 9.123 -5.533 -1.533 1.00 94.06 230 ARG A N 1
ATOM 1740 C CA . ARG A 1 230 ? 8.211 -6.465 -0.861 1.00 94.06 230 ARG A CA 1
ATOM 1741 C C . ARG A 1 230 ? 7.780 -5.900 0.472 1.00 94.06 230 ARG A C 1
ATOM 1743 O O . ARG A 1 230 ? 8.568 -5.248 1.158 1.00 94.06 230 ARG A O 1
ATOM 1750 N N . PHE A 1 231 ? 6.541 -6.195 0.834 1.00 94.12 231 PHE A N 1
ATOM 1751 C CA . PHE A 1 231 ? 5.893 -5.637 2.008 1.00 94.12 231 PHE A CA 1
ATOM 1752 C C . PHE A 1 231 ? 5.413 -6.743 2.942 1.00 94.12 231 PHE A C 1
ATOM 1754 O O . PHE A 1 231 ? 4.967 -7.800 2.495 1.00 94.12 231 PHE A O 1
ATOM 1761 N N . VAL A 1 232 ? 5.489 -6.478 4.245 1.00 94.00 232 VAL A N 1
ATOM 1762 C CA . VAL A 1 232 ? 4.662 -7.163 5.236 1.00 94.00 232 VAL A CA 1
ATOM 1763 C C . VAL A 1 232 ? 3.389 -6.346 5.378 1.00 94.00 232 VAL A C 1
ATOM 1765 O O . VAL A 1 232 ? 3.424 -5.195 5.817 1.00 94.00 232 VAL A O 1
ATOM 1768 N N . SER A 1 233 ? 2.273 -6.956 5.003 1.00 94.81 233 SER A N 1
ATOM 1769 C CA . SER A 1 233 ? 0.973 -6.301 4.942 1.00 94.81 233 SER A CA 1
ATOM 1770 C C . SER A 1 233 ? 0.047 -6.849 6.022 1.00 94.81 233 SER A C 1
ATOM 1772 O O . SER A 1 233 ? -0.040 -8.062 6.226 1.00 94.81 233 SER A O 1
ATOM 1774 N N . PHE A 1 234 ? -0.672 -5.966 6.705 1.00 95.94 234 PHE A N 1
ATOM 1775 C CA . PHE A 1 234 ? -1.703 -6.335 7.675 1.00 95.94 234 PHE A CA 1
ATOM 1776 C C . PHE A 1 234 ? -2.817 -5.288 7.701 1.00 95.94 234 PHE A C 1
ATOM 1778 O O . PHE A 1 234 ? -2.594 -4.119 7.395 1.00 95.94 234 PHE A O 1
ATOM 1785 N N . ALA A 1 235 ? -4.030 -5.707 8.042 1.00 96.50 235 ALA A N 1
ATOM 1786 C CA . ALA A 1 235 ? -5.205 -4.844 8.086 1.00 96.50 235 ALA A CA 1
ATOM 1787 C C . ALA A 1 235 ? -6.022 -5.049 9.360 1.00 96.50 235 ALA A C 1
ATOM 1789 O O . ALA A 1 235 ? -5.828 -6.016 10.100 1.00 96.50 235 ALA A O 1
ATOM 1790 N N . GLU A 1 236 ? -6.940 -4.122 9.614 1.00 95.38 236 GLU A N 1
ATOM 1791 C CA . GLU A 1 236 ? -7.913 -4.247 10.693 1.00 95.38 236 GLU A CA 1
ATOM 1792 C C . GLU A 1 236 ? -8.868 -5.414 10.439 1.00 95.38 236 GLU A C 1
ATOM 1794 O O . GLU A 1 236 ? -9.616 -5.445 9.461 1.00 95.38 236 GLU A O 1
ATOM 1799 N N . GLY A 1 237 ? -8.859 -6.368 11.363 1.00 91.62 237 GLY A N 1
ATOM 1800 C CA . GLY A 1 237 ? -9.844 -7.430 11.457 1.00 91.62 237 GLY A CA 1
ATOM 1801 C C . GLY A 1 237 ? -10.993 -7.098 12.402 1.00 91.62 237 GLY A C 1
ATOM 1802 O O . GLY A 1 237 ? -11.110 -6.014 12.983 1.00 91.62 237 GLY A O 1
ATOM 1803 N N . LEU A 1 238 ? -11.852 -8.098 12.603 1.00 85.69 238 LEU A N 1
ATOM 1804 C CA . LEU A 1 238 ? -12.939 -8.020 13.572 1.00 85.69 238 LEU A CA 1
ATOM 1805 C C . LEU A 1 238 ? -12.388 -7.791 14.987 1.00 85.69 238 LEU A C 1
ATOM 1807 O O . LEU A 1 238 ? -11.416 -8.415 15.407 1.00 85.69 238 LEU A O 1
ATOM 1811 N N . GLY A 1 239 ? -13.024 -6.882 15.729 1.00 86.12 239 GLY A N 1
ATOM 1812 C CA . GLY A 1 239 ? -12.611 -6.548 17.095 1.00 86.12 239 GLY A CA 1
ATOM 1813 C C . GLY A 1 239 ? -11.301 -5.757 17.192 1.00 86.12 239 GLY A C 1
ATOM 1814 O O . GLY A 1 239 ? -10.746 -5.671 18.281 1.00 86.12 239 GLY A O 1
ATOM 1815 N N . GLY A 1 240 ? -10.808 -5.192 16.082 1.00 86.88 240 GLY A N 1
ATOM 1816 C CA . GLY A 1 240 ? -9.603 -4.352 16.058 1.00 86.88 240 GLY A CA 1
ATOM 1817 C C . GLY A 1 240 ? -8.283 -5.127 16.064 1.00 86.88 240 GLY A C 1
ATOM 1818 O O . GLY A 1 240 ? -7.225 -4.520 16.178 1.00 86.88 240 GLY A O 1
ATOM 1819 N N . GLN A 1 241 ? -8.328 -6.455 15.941 1.00 91.88 241 GLN A N 1
ATOM 1820 C CA . GLN A 1 241 ? -7.131 -7.292 15.849 1.00 91.88 241 GLN A CA 1
ATOM 1821 C C . GLN A 1 241 ? -6.469 -7.151 14.478 1.00 91.88 241 GLN A C 1
ATOM 1823 O O . GLN A 1 241 ? -7.168 -7.075 13.468 1.00 91.88 241 GLN A O 1
ATOM 1828 N N . ALA A 1 242 ? -5.137 -7.188 14.421 1.00 93.56 242 ALA A N 1
ATOM 1829 C CA . ALA A 1 242 ? -4.439 -7.265 13.143 1.00 93.56 242 ALA A CA 1
ATOM 1830 C C . ALA A 1 242 ? -4.683 -8.616 12.460 1.00 93.56 242 ALA A C 1
ATOM 1832 O O . ALA A 1 242 ? -4.586 -9.681 13.085 1.00 93.56 242 ALA A O 1
ATOM 1833 N N . VAL A 1 243 ? -4.958 -8.553 11.160 1.00 93.31 243 VAL A N 1
ATOM 1834 C CA . VAL A 1 243 ? -5.035 -9.699 10.255 1.00 93.31 243 VAL A CA 1
ATOM 1835 C C . VAL A 1 243 ? -3.935 -9.547 9.221 1.00 93.31 243 VAL A C 1
ATOM 1837 O O . VAL A 1 243 ? -3.894 -8.559 8.485 1.00 93.31 243 VAL A O 1
ATOM 1840 N N . ARG A 1 244 ? -3.028 -10.522 9.173 1.00 92.81 244 ARG A N 1
ATOM 1841 C CA . ARG A 1 244 ? -1.960 -10.548 8.175 1.00 92.81 244 ARG A CA 1
ATOM 1842 C C . ARG A 1 244 ? -2.539 -10.767 6.791 1.00 92.81 244 ARG A C 1
ATOM 1844 O O . ARG A 1 244 ? -3.504 -11.509 6.629 1.00 92.81 244 ARG A O 1
ATOM 1851 N N . LEU A 1 245 ? -1.915 -10.148 5.800 1.00 91.12 245 LEU A N 1
ATOM 1852 C CA . LEU A 1 245 ? -2.316 -10.268 4.411 1.00 91.12 245 LEU A CA 1
ATOM 1853 C C . LEU A 1 245 ? -1.219 -10.942 3.589 1.00 91.12 245 LEU A C 1
ATOM 1855 O O . LEU A 1 245 ? -0.032 -10.667 3.761 1.00 91.12 245 LEU A O 1
ATOM 1859 N N . TYR A 1 246 ? -1.636 -11.777 2.645 1.00 87.38 246 TYR A N 1
ATOM 1860 C CA . TYR A 1 246 ? -0.805 -12.303 1.574 1.00 87.38 246 TYR A CA 1
ATOM 1861 C C . TYR A 1 246 ? -1.431 -11.920 0.235 1.00 87.38 246 TYR A C 1
ATOM 1863 O O . TYR A 1 246 ? -2.568 -12.292 -0.063 1.00 87.38 246 TYR A O 1
ATOM 1871 N N . ARG A 1 247 ? -0.702 -11.131 -0.566 1.00 84.56 247 ARG A N 1
ATOM 1872 C CA . ARG A 1 247 ? -1.188 -10.583 -1.850 1.00 84.56 247 ARG A CA 1
ATOM 1873 C C . ARG A 1 247 ? -2.542 -9.868 -1.714 1.00 84.56 247 ARG A C 1
ATOM 1875 O O . ARG A 1 247 ? -3.461 -10.110 -2.491 1.00 84.56 247 ARG A O 1
ATOM 1882 N N . GLY A 1 248 ? -2.693 -9.062 -0.664 1.00 83.81 248 GLY A N 1
ATOM 1883 C CA . GLY A 1 248 ? -3.929 -8.334 -0.362 1.00 83.81 248 GLY A CA 1
ATOM 1884 C C . GLY A 1 248 ? -5.076 -9.168 0.227 1.00 83.81 248 GLY A C 1
ATOM 1885 O O . GLY A 1 248 ? -6.100 -8.591 0.582 1.00 83.81 248 GLY A O 1
ATOM 1886 N N . ASN A 1 249 ? -4.925 -10.487 0.378 1.00 84.88 249 ASN A N 1
ATOM 1887 C CA . ASN A 1 249 ? -5.952 -11.351 0.960 1.00 84.88 249 ASN A CA 1
ATOM 1888 C C . ASN A 1 249 ? -5.615 -11.679 2.416 1.00 84.88 249 ASN A C 1
ATOM 1890 O O . ASN A 1 249 ? -4.441 -11.925 2.700 1.00 84.88 249 ASN A O 1
ATOM 1894 N N . PRO A 1 250 ? -6.601 -11.717 3.331 1.00 85.81 250 PRO A N 1
ATOM 1895 C CA . PRO A 1 250 ? -6.408 -12.268 4.665 1.00 85.81 250 PRO A CA 1
ATOM 1896 C C . PRO A 1 250 ? -5.729 -13.631 4.585 1.00 85.81 250 PRO A C 1
ATOM 1898 O O . PRO A 1 250 ? -6.211 -14.529 3.897 1.00 85.81 250 PRO A O 1
ATOM 1901 N N . LEU A 1 251 ? -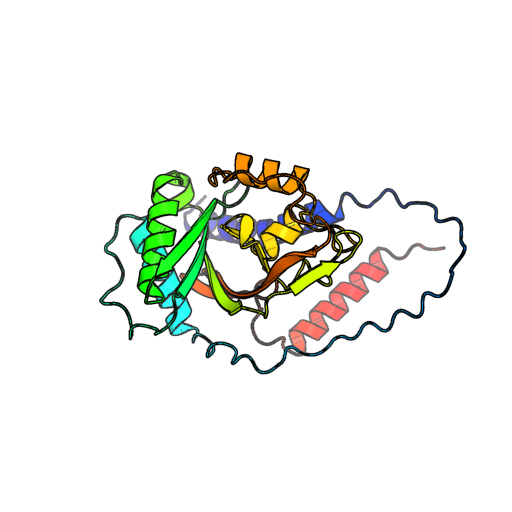4.607 -13.782 5.285 1.00 79.19 251 LEU A N 1
ATOM 1902 C CA . LEU A 1 251 ? -4.135 -15.107 5.644 1.00 79.19 251 LEU A CA 1
ATOM 1903 C C . LEU A 1 251 ? -5.154 -15.635 6.647 1.00 79.19 251 LEU A C 1
ATOM 1905 O O . LEU A 1 251 ? -5.211 -15.164 7.787 1.00 79.19 251 LEU A O 1
ATOM 1909 N N . GLU A 1 252 ? -6.024 -16.532 6.186 1.00 66.31 252 GLU A N 1
ATOM 1910 C CA . GLU A 1 252 ? -6.904 -17.262 7.088 1.00 66.31 252 GLU A CA 1
ATOM 1911 C C . GLU A 1 252 ? -6.060 -17.958 8.168 1.00 66.31 252 GLU A C 1
ATOM 1913 O O . GLU A 1 252 ? -4.885 -18.273 7.928 1.00 66.31 252 GLU A O 1
ATOM 1918 N N . PRO A 1 253 ? -6.613 -18.161 9.380 1.00 63.41 253 PRO A N 1
ATOM 1919 C CA . PRO A 1 253 ? -5.961 -19.023 10.359 1.00 63.41 253 PRO A CA 1
ATOM 1920 C C . PRO A 1 253 ? -5.657 -20.389 9.730 1.00 63.41 253 PRO A C 1
ATOM 1922 O O . PRO A 1 253 ? -6.270 -20.745 8.725 1.00 63.41 253 PRO A O 1
ATOM 1925 N N . GLU A 1 254 ? -4.699 -21.113 10.320 1.00 61.94 254 GLU A N 1
ATOM 1926 C CA . GLU A 1 254 ? -4.243 -22.439 9.880 1.00 61.94 254 GLU A CA 1
ATOM 1927 C C . GLU A 1 254 ? -5.355 -23.216 9.178 1.00 61.94 254 GLU A C 1
ATOM 1929 O O . GLU A 1 254 ? -6.385 -23.531 9.778 1.00 61.94 254 GLU A O 1
ATOM 1934 N N . ILE A 1 255 ? -5.154 -23.458 7.881 1.00 70.06 255 ILE A N 1
ATOM 1935 C CA . ILE A 1 255 ? -6.095 -24.201 7.059 1.00 70.06 255 ILE A CA 1
ATOM 1936 C C . ILE A 1 255 ? -6.243 -25.583 7.698 1.00 70.06 255 ILE A C 1
ATOM 1938 O O . ILE A 1 255 ? -5.354 -26.427 7.577 1.00 70.06 255 ILE A O 1
ATOM 1942 N N . SER A 1 256 ? -7.352 -25.803 8.401 1.00 79.56 256 SER A N 1
ATOM 1943 C CA . SER A 1 256 ? -7.605 -27.091 9.028 1.00 79.56 256 SER A CA 1
ATOM 1944 C C . SER A 1 256 ? -7.964 -28.119 7.957 1.00 79.56 256 SER A C 1
ATOM 1946 O O . SER A 1 256 ? -8.512 -27.790 6.896 1.00 79.56 256 SER A O 1
ATOM 1948 N N . THR A 1 257 ? -7.669 -29.386 8.232 1.00 83.38 257 THR A N 1
ATOM 1949 C CA . THR A 1 257 ? -8.049 -30.497 7.352 1.00 83.38 257 THR A CA 1
ATOM 1950 C C . THR A 1 257 ? -9.556 -30.491 7.081 1.00 83.38 257 THR A C 1
ATOM 1952 O O . THR A 1 257 ? -9.990 -30.732 5.955 1.00 83.38 257 THR A O 1
ATOM 1955 N N . GLU A 1 258 ? -10.361 -30.152 8.089 1.00 87.69 258 GLU A N 1
ATOM 1956 C CA . GLU A 1 258 ? -11.818 -30.059 7.993 1.00 87.69 258 GLU A CA 1
ATOM 1957 C C . GLU A 1 258 ? -12.248 -28.926 7.057 1.00 87.69 258 GLU A C 1
ATOM 1959 O O . GLU A 1 258 ? -13.138 -29.123 6.229 1.00 87.69 258 GLU A O 1
ATOM 1964 N N . ALA A 1 259 ? -11.598 -27.761 7.141 1.00 81.19 259 ALA A N 1
ATOM 1965 C CA . ALA A 1 259 ? -11.872 -26.634 6.254 1.00 81.19 259 ALA A CA 1
ATOM 1966 C C . ALA A 1 259 ? -11.527 -26.964 4.790 1.00 81.19 259 ALA A C 1
ATOM 1968 O O . ALA A 1 259 ? -12.314 -26.658 3.891 1.00 81.19 259 ALA A O 1
ATOM 1969 N N . LEU A 1 260 ? -10.404 -27.653 4.540 1.00 85.44 260 LEU A N 1
ATOM 1970 C CA . LEU A 1 260 ? -10.036 -28.133 3.197 1.00 85.44 260 LEU A CA 1
ATOM 1971 C C . LEU A 1 260 ? -11.031 -29.142 2.646 1.00 85.44 260 LEU A C 1
ATOM 1973 O O . LEU A 1 260 ? -11.413 -29.054 1.475 1.00 85.44 260 LEU A O 1
ATOM 1977 N N . LEU A 1 261 ? -11.447 -30.101 3.473 1.00 92.31 261 LEU A N 1
ATOM 1978 C CA . LEU A 1 261 ? -12.416 -31.110 3.072 1.00 92.31 261 LEU A CA 1
ATOM 1979 C C . LEU A 1 261 ? -13.761 -30.459 2.730 1.00 92.31 261 LEU A C 1
ATOM 1981 O O . LEU A 1 261 ? -14.315 -30.740 1.669 1.00 92.31 261 LEU A O 1
ATOM 1985 N N . ALA A 1 262 ? -14.242 -29.539 3.570 1.00 88.62 262 ALA A N 1
ATOM 1986 C CA . ALA A 1 262 ? -15.481 -28.804 3.334 1.00 88.62 262 ALA A CA 1
ATOM 1987 C C . ALA A 1 262 ? -15.416 -27.956 2.052 1.00 88.62 262 ALA A C 1
ATOM 1989 O O . ALA A 1 262 ? -16.348 -27.975 1.247 1.00 88.62 262 ALA A O 1
ATOM 1990 N N . ALA A 1 263 ? -14.302 -27.254 1.816 1.00 86.94 263 ALA A N 1
ATOM 1991 C CA . ALA A 1 263 ? -14.095 -26.490 0.588 1.00 86.94 263 ALA A CA 1
ATOM 1992 C C . ALA A 1 263 ? -14.064 -27.395 -0.657 1.00 86.94 263 ALA A C 1
ATOM 1994 O O . ALA A 1 263 ? -14.661 -27.062 -1.682 1.00 86.94 263 ALA A O 1
ATOM 1995 N N . SER A 1 264 ? -13.420 -28.562 -0.559 1.00 92.06 264 SER A N 1
ATOM 1996 C CA . SER A 1 264 ? -13.348 -29.548 -1.645 1.00 92.06 264 SER A CA 1
ATOM 1997 C C . SER A 1 264 ? -14.726 -30.121 -1.983 1.00 92.06 264 SER A C 1
ATOM 1999 O O . SER A 1 264 ? -15.088 -30.197 -3.157 1.00 92.06 264 SER A O 1
ATOM 2001 N N . GLN A 1 265 ? -15.523 -30.464 -0.965 1.00 96.50 265 GLN A N 1
ATOM 2002 C CA . GLN A 1 265 ? -16.905 -30.924 -1.128 1.00 96.50 265 GLN A CA 1
ATOM 2003 C C . GLN A 1 265 ? -17.775 -29.849 -1.785 1.00 96.50 265 GLN A C 1
ATOM 2005 O O . GLN A 1 265 ? -18.422 -30.119 -2.792 1.00 96.50 265 GLN A O 1
ATOM 2010 N N . ALA A 1 266 ? -17.714 -28.607 -1.297 1.00 92.50 266 ALA A N 1
ATOM 2011 C CA . ALA A 1 266 ? -18.463 -27.495 -1.879 1.00 92.50 266 ALA A CA 1
ATOM 2012 C C . ALA A 1 266 ? -18.078 -27.227 -3.347 1.00 92.50 266 ALA A C 1
ATOM 2014 O O . ALA A 1 266 ? -18.943 -26.914 -4.171 1.00 92.50 266 ALA A O 1
ATOM 2015 N N . GLY A 1 267 ? -16.792 -27.372 -3.687 1.00 93.62 267 GLY A N 1
ATOM 2016 C CA . GLY A 1 267 ? -16.305 -27.315 -5.065 1.00 93.62 267 GLY A CA 1
ATOM 2017 C C . GLY A 1 267 ? -16.878 -28.439 -5.933 1.00 93.62 267 GLY A C 1
ATOM 2018 O O . GLY A 1 267 ? -17.375 -28.167 -7.026 1.00 93.62 267 GLY A O 1
ATOM 2019 N N . GLY A 1 268 ? -16.879 -29.677 -5.431 1.00 96.19 268 GLY A N 1
ATOM 2020 C CA . GLY A 1 268 ? -17.505 -30.826 -6.094 1.00 96.19 268 GLY A CA 1
ATOM 2021 C C . GLY A 1 268 ? -19.000 -30.613 -6.344 1.00 96.19 268 GLY A C 1
ATOM 2022 O O . GLY A 1 268 ? -19.457 -30.722 -7.480 1.00 96.19 268 GLY A O 1
ATOM 2023 N N . ASP A 1 269 ? -19.745 -30.198 -5.321 1.00 95.94 269 ASP A N 1
ATOM 2024 C CA . ASP A 1 269 ? -21.179 -29.907 -5.420 1.00 95.94 269 ASP A CA 1
ATOM 2025 C C . ASP A 1 269 ? -21.478 -28.773 -6.406 1.00 95.94 269 ASP A C 1
ATOM 2027 O O . ASP A 1 269 ? -22.503 -28.763 -7.094 1.00 95.94 269 ASP A O 1
ATOM 2031 N N . TYR A 1 270 ? -20.603 -27.767 -6.480 1.00 93.62 270 TYR A N 1
ATOM 2032 C CA . TYR A 1 270 ? -20.713 -26.715 -7.483 1.00 93.62 270 TYR A CA 1
ATOM 2033 C C . TYR A 1 270 ? -20.539 -27.274 -8.896 1.00 93.62 270 TYR A C 1
ATOM 2035 O O . TYR A 1 270 ? -21.365 -26.977 -9.760 1.00 93.62 270 TYR A O 1
ATOM 2043 N N . LEU A 1 271 ? -19.505 -28.089 -9.124 1.00 95.75 271 LEU A N 1
ATOM 2044 C CA . LEU A 1 271 ? -19.238 -28.699 -10.425 1.00 95.75 271 LEU A CA 1
ATOM 2045 C C . LEU A 1 271 ? -20.393 -29.593 -10.871 1.00 95.75 271 LEU A C 1
ATOM 2047 O O . LEU A 1 271 ? -20.864 -29.427 -11.989 1.00 95.75 271 LEU A O 1
ATOM 2051 N N . VAL A 1 272 ? -20.914 -30.446 -9.986 1.00 95.62 272 VAL A N 1
ATOM 2052 C CA . VAL A 1 272 ? -22.070 -31.308 -10.279 1.00 95.62 272 VAL A CA 1
ATOM 2053 C C . VAL A 1 272 ? -23.296 -30.477 -10.665 1.00 95.62 272 VAL A C 1
ATOM 2055 O O . VAL A 1 272 ? -23.949 -30.771 -11.662 1.00 95.62 272 VAL A O 1
ATOM 2058 N N . ARG A 1 273 ? -23.590 -29.390 -9.937 1.00 92.75 273 ARG A N 1
ATOM 2059 C CA . ARG A 1 273 ? -24.729 -28.502 -10.253 1.00 92.75 273 ARG A CA 1
ATOM 2060 C C . ARG A 1 273 ? -24.607 -27.778 -11.594 1.00 92.75 273 ARG A C 1
ATOM 2062 O O . ARG A 1 273 ? -25.623 -27.349 -12.130 1.00 92.75 273 ARG A O 1
ATOM 2069 N N . HIS A 1 274 ? -23.390 -27.598 -12.101 1.00 92.56 274 HIS A N 1
ATOM 2070 C CA . HIS A 1 274 ? -23.124 -26.869 -13.345 1.00 92.56 274 HIS A CA 1
ATOM 2071 C C . HIS A 1 274 ? -22.622 -27.776 -14.471 1.00 92.56 274 HIS A C 1
ATOM 2073 O O . HIS A 1 274 ? -22.298 -27.282 -15.554 1.00 92.56 274 HIS A O 1
ATOM 2079 N N . GLN A 1 275 ? -22.564 -29.087 -14.236 1.00 91.31 275 GLN A N 1
ATOM 2080 C CA . GLN A 1 275 ? -22.246 -30.066 -15.256 1.00 91.31 275 GLN A CA 1
ATOM 2081 C C . GLN A 1 275 ? -23.415 -30.123 -16.239 1.00 91.31 275 GLN A C 1
ATOM 2083 O O . GLN A 1 275 ? -24.566 -30.338 -15.856 1.00 91.31 275 GLN A O 1
ATOM 2088 N N . ARG A 1 276 ? -23.124 -29.868 -17.513 1.00 86.00 276 ARG A N 1
ATOM 2089 C CA . ARG A 1 276 ? -24.107 -30.024 -18.582 1.00 86.00 276 ARG A CA 1
ATOM 2090 C C . ARG A 1 276 ? -24.297 -31.511 -18.893 1.00 86.00 276 ARG A C 1
ATOM 2092 O O . ARG A 1 276 ? -23.445 -32.327 -18.560 1.00 86.00 276 ARG A O 1
ATOM 2099 N N . SER A 1 277 ? -25.442 -31.856 -19.471 1.00 80.50 277 SER A N 1
ATOM 2100 C CA . SER A 1 277 ? -25.814 -33.241 -19.778 1.00 80.50 277 SER A CA 1
ATOM 2101 C C . SER A 1 277 ? -25.215 -33.791 -21.078 1.00 80.50 277 SER A C 1
ATOM 2103 O O . SER A 1 277 ? -25.548 -34.919 -21.438 1.00 80.50 277 SER A O 1
ATOM 2105 N N . ASP A 1 278 ? -24.397 -33.010 -21.786 1.00 76.38 278 ASP A N 1
ATOM 2106 C CA . ASP A 1 278 ? -23.767 -33.367 -23.060 1.00 76.38 278 ASP A CA 1
ATOM 2107 C C . ASP A 1 278 ? -22.362 -33.970 -22.910 1.00 76.38 278 ASP A C 1
ATOM 2109 O O . ASP A 1 278 ? -21.571 -33.488 -22.065 1.00 76.38 278 ASP A O 1
#